Protein AF-A0A7K2EIV5-F1 (afdb_monomer_lite)

Foldseek 3Di:
DDDDPVVVVVVVVVVCVVDPPVRVVVVPDDDPDDDQDDQDDDDDQQADDPVSLVVNVVSDPDDVVVLCQFCPPVFVVCVSVCSNPDPSDNGHHDFDKDWADQAAEDEPVDGGTDIDIDTHPDPCPRVVRNVVRVVQVVVVHDYDYDPDDKDKDWDKDFDPFVVVVVVVVVVCVVCVVVLQVQLCVQDDQKGFDDWDWDDDGRMIITITIIDRPPDPCPVSNVRSVVSSVD

Sequence (230 aa):
MSADLRGVRGFFQRLLAERTQQEIEQGLTPTLEDFPPSVPWRDTPGTISPEEVDRRWDILDVGMSVRHQLIDAMTREQMNSYGKNIENFIGTVKLPIGLAGPLRVRGLFANGDFYVPLATSEAALVASYSRGAQAITKAGGCTAAMIWEGVTRAPVFVFNNLVEIGKFMAWASEHADTFKGIAASTTRHGRLIRTCFNVEGNHIYLIFEFITGDASGQNMVTIATDAVCR

pLDDT: mean 92.18, std 8.45, range [43.34, 98.62]

Secondary structure (DSSP, 8-state):
-PPPHHHHHHHHHHHHHHS-HHHHHHHTSPP-SSPPPPPP--PPTT---HHHHHHHHHTS---HHHHHHHS-HHHHHHGGGGTTT-SS--------EEEEEEEEEEESS-EEEEEEEEE--STTHHHHHHHHHHHHHHTT-EEE------EEE--EEE-SSHHHHHHHHHHHHHTHHHHHHHHHHT-SS-EEEEEEEEEETTEEEEEEEEE-TTS--HHHHHHHHHHHH-

Radius of gyration: 27.12 Å; chains: 1; bounding box: 54×65×66 Å

Structure (mmCIF, N/CA/C/O backbone):
data_AF-A0A7K2EIV5-F1
#
_entry.id   AF-A0A7K2EIV5-F1
#
loop_
_atom_site.group_PDB
_atom_site.id
_atom_site.type_symbol
_atom_site.label_atom_id
_atom_site.label_alt_id
_atom_site.label_comp_id
_atom_site.label_asym_id
_atom_site.label_entity_id
_atom_site.label_seq_id
_atom_site.pdbx_PDB_ins_code
_atom_site.Cartn_x
_atom_site.Cartn_y
_atom_site.Cartn_z
_atom_site.occupancy
_atom_site.B_iso_or_equiv
_atom_site.auth_seq_id
_atom_site.auth_comp_id
_atom_site.auth_asym_id
_atom_site.auth_atom_id
_atom_site.pdbx_PDB_model_num
ATOM 1 N N . MET A 1 1 ? -25.388 -2.175 -14.749 1.00 43.34 1 MET A N 1
ATOM 2 C CA . MET A 1 1 ? -25.028 -1.872 -16.151 1.00 43.34 1 MET A CA 1
ATOM 3 C C . MET A 1 1 ? -26.084 -2.530 -17.028 1.00 43.34 1 MET A C 1
ATOM 5 O O . MET A 1 1 ? -26.152 -3.750 -17.024 1.00 43.34 1 MET A O 1
ATOM 9 N N . SER A 1 2 ? -26.985 -1.772 -17.658 1.00 49.19 2 SER A N 1
ATOM 10 C CA . SER A 1 2 ? -27.952 -2.340 -18.610 1.00 49.19 2 SER A CA 1
ATOM 11 C C . SER A 1 2 ? -27.313 -2.367 -19.999 1.00 49.19 2 SER A C 1
ATOM 13 O O . SER A 1 2 ? -26.813 -1.349 -20.472 1.00 49.19 2 SER A O 1
ATOM 15 N N . ALA A 1 3 ? -27.270 -3.535 -20.637 1.00 63.53 3 ALA A N 1
ATOM 16 C CA . ALA A 1 3 ? -26.786 -3.650 -22.010 1.00 63.53 3 ALA A CA 1
ATOM 17 C C . ALA A 1 3 ? -27.865 -3.157 -22.996 1.00 63.53 3 ALA A C 1
ATOM 19 O O . ALA A 1 3 ? -29.032 -3.525 -22.865 1.00 63.53 3 ALA A O 1
ATOM 20 N N . ASP A 1 4 ? -27.487 -2.334 -23.983 1.00 79.50 4 ASP A N 1
ATOM 21 C CA . ASP A 1 4 ? -28.375 -1.916 -25.083 1.00 79.50 4 ASP A CA 1
ATOM 22 C C . ASP A 1 4 ? -28.700 -3.119 -25.984 1.00 79.50 4 ASP A C 1
ATOM 24 O O . ASP A 1 4 ? -27.800 -3.777 -26.517 1.00 79.50 4 ASP A O 1
ATOM 28 N N . LEU A 1 5 ? -29.994 -3.372 -26.204 1.00 73.12 5 LEU A N 1
ATOM 29 C CA . LEU A 1 5 ? -30.514 -4.441 -27.063 1.00 73.12 5 LEU A CA 1
ATOM 30 C C . LEU A 1 5 ? -29.935 -4.401 -28.485 1.00 73.12 5 LEU A C 1
ATOM 32 O O . LEU A 1 5 ? -29.747 -5.451 -29.102 1.00 73.12 5 LEU A O 1
ATOM 36 N N . ARG A 1 6 ? -29.613 -3.212 -29.012 1.00 74.00 6 ARG A N 1
ATOM 37 C CA . ARG A 1 6 ? -28.987 -3.072 -30.340 1.00 74.00 6 ARG A CA 1
ATOM 38 C C . ARG A 1 6 ? -27.555 -3.597 -30.358 1.00 74.00 6 ARG A C 1
ATOM 40 O O . ARG A 1 6 ? -27.181 -4.305 -31.292 1.00 74.00 6 ARG A O 1
ATOM 47 N N . GLY A 1 7 ? -26.781 -3.295 -29.316 1.00 77.50 7 GLY A N 1
ATOM 48 C CA . GLY A 1 7 ? -25.410 -3.783 -29.162 1.00 77.50 7 GLY A CA 1
ATOM 49 C C . GLY A 1 7 ? -25.365 -5.300 -28.995 1.00 77.50 7 GLY A C 1
ATOM 50 O O . GLY A 1 7 ? -24.578 -5.973 -29.660 1.00 77.50 7 GLY A O 1
ATOM 51 N N . VAL A 1 8 ? -26.279 -5.841 -28.185 1.00 80.62 8 VAL A N 1
ATOM 52 C CA . VAL A 1 8 ? -26.426 -7.287 -27.969 1.00 80.62 8 VAL A CA 1
ATOM 53 C C . VAL A 1 8 ? -26.782 -7.998 -29.277 1.00 80.62 8 VAL A C 1
ATOM 55 O O . VAL A 1 8 ? -26.098 -8.941 -29.672 1.00 80.62 8 VAL A O 1
ATOM 58 N N . ARG A 1 9 ? -27.795 -7.518 -30.009 1.00 81.50 9 ARG A N 1
ATOM 59 C CA . ARG A 1 9 ? -28.217 -8.133 -31.277 1.00 81.50 9 ARG A CA 1
ATOM 60 C C . ARG A 1 9 ? -27.110 -8.113 -32.333 1.00 81.50 9 ARG A C 1
ATOM 62 O O . ARG A 1 9 ? -26.895 -9.124 -32.994 1.00 81.50 9 ARG A O 1
ATOM 69 N N . GLY A 1 10 ? -26.400 -6.992 -32.476 1.00 85.25 10 GLY A N 1
ATOM 70 C CA . GLY A 1 10 ? -25.292 -6.878 -33.428 1.00 85.25 10 GLY A CA 1
ATOM 71 C C . GLY A 1 10 ? -24.116 -7.799 -33.090 1.00 85.25 10 GLY A C 1
ATOM 72 O O . GLY A 1 10 ? -23.497 -8.366 -33.987 1.00 85.25 10 GLY A O 1
ATOM 73 N N . PHE A 1 11 ? -23.829 -7.998 -31.801 1.00 85.75 11 PHE A N 1
ATOM 74 C CA . PHE A 1 11 ? -22.824 -8.961 -31.356 1.00 85.75 11 PHE A CA 1
ATOM 75 C C . PHE A 1 11 ? -23.220 -10.403 -31.703 1.00 85.75 11 PHE A C 1
ATOM 77 O O . PHE A 1 11 ? -22.442 -11.093 -32.357 1.00 85.75 11 PHE A O 1
ATOM 84 N N . PHE A 1 12 ? -24.437 -10.832 -31.350 1.00 84.88 12 PHE A N 1
ATOM 85 C CA . PHE A 1 12 ? -24.900 -12.195 -31.634 1.00 84.88 12 PHE A CA 1
ATOM 86 C C . PHE A 1 12 ? -25.029 -12.489 -33.131 1.00 84.88 12 PHE A C 1
ATOM 88 O O . PHE A 1 12 ? -24.727 -13.598 -33.549 1.00 84.88 12 PHE A O 1
ATOM 95 N N . GLN A 1 13 ? -25.414 -11.508 -33.954 1.00 86.00 13 GLN A N 1
ATOM 96 C CA . GLN A 1 13 ? -25.429 -11.677 -35.411 1.00 86.00 13 GLN A CA 1
ATOM 97 C C . GLN A 1 13 ? -24.033 -11.931 -35.985 1.00 86.00 13 GLN A C 1
ATOM 99 O O . GLN A 1 13 ? -23.897 -12.770 -36.867 1.00 86.00 13 GLN A O 1
ATOM 104 N N . ARG A 1 14 ? -22.999 -11.241 -35.485 1.00 87.12 14 ARG A N 1
ATOM 105 C CA . ARG A 1 14 ? -21.609 -11.499 -35.895 1.00 87.12 14 ARG A CA 1
ATOM 106 C C . ARG A 1 14 ? -21.118 -12.854 -35.400 1.00 87.12 14 ARG A C 1
ATOM 108 O O . ARG A 1 14 ? -20.519 -13.594 -36.163 1.00 87.12 14 ARG A O 1
ATOM 115 N N . LEU A 1 15 ? -21.426 -13.191 -34.149 1.00 86.25 15 LEU A N 1
ATOM 116 C CA . LEU A 1 15 ? -21.032 -14.464 -33.554 1.00 86.25 15 LEU A CA 1
ATOM 117 C C . LEU A 1 15 ? -21.647 -15.659 -34.304 1.00 86.25 15 LEU A C 1
ATOM 119 O O . LEU A 1 15 ? -20.942 -16.609 -34.626 1.00 86.25 15 LEU A O 1
ATOM 123 N N . LEU A 1 16 ? -22.941 -15.577 -34.634 1.00 87.62 16 LEU A N 1
ATOM 124 C CA . LEU A 1 16 ? -23.669 -16.620 -35.364 1.00 87.62 16 LEU A CA 1
ATOM 125 C C . LEU A 1 16 ? -23.396 -16.634 -36.877 1.00 87.62 16 LEU A C 1
ATOM 127 O O . LEU A 1 16 ? -23.811 -17.565 -37.561 1.00 87.62 16 LEU A O 1
ATOM 131 N N . ALA A 1 17 ? -22.720 -15.613 -37.413 1.00 88.12 17 ALA A N 1
ATOM 132 C CA . ALA A 1 17 ? -22.247 -15.620 -38.796 1.00 88.12 17 ALA A CA 1
ATOM 133 C C . ALA A 1 17 ? -20.996 -16.497 -38.972 1.00 88.12 17 ALA A C 1
ATOM 135 O O . ALA A 1 17 ? -20.764 -17.008 -40.064 1.00 88.12 17 ALA A O 1
ATOM 136 N N . GLU A 1 18 ? -20.200 -16.666 -37.911 1.00 85.19 18 GLU A N 1
ATOM 137 C CA . GLU A 1 18 ? -18.940 -17.421 -37.933 1.00 85.19 18 GLU A CA 1
ATOM 138 C C . GLU A 1 18 ? -19.058 -18.813 -37.303 1.00 85.19 18 GLU A C 1
ATOM 140 O O . GLU A 1 18 ? -18.254 -19.689 -37.613 1.00 85.19 18 GLU A O 1
ATOM 145 N N . ARG A 1 19 ? -20.025 -19.016 -36.399 1.00 87.25 19 ARG A N 1
ATOM 146 C CA . ARG A 1 19 ? -20.221 -20.268 -35.657 1.00 87.25 19 ARG A CA 1
ATOM 147 C C . ARG A 1 19 ? -21.700 -20.583 -35.517 1.00 87.25 19 ARG A C 1
ATOM 149 O O . ARG A 1 19 ? -22.512 -19.700 -35.257 1.00 87.25 19 ARG A O 1
ATOM 156 N N . THR A 1 20 ? -22.066 -21.848 -35.631 1.00 89.25 20 THR A N 1
ATOM 157 C CA . THR A 1 20 ? -23.426 -22.294 -35.327 1.00 89.25 20 THR A CA 1
ATOM 158 C C . THR A 1 20 ? -23.699 -22.211 -33.825 1.00 89.25 20 THR A C 1
ATOM 160 O O . THR A 1 20 ? -22.790 -22.258 -32.995 1.00 89.25 20 THR A O 1
ATOM 163 N N . GLN A 1 21 ? -24.977 -22.127 -33.450 1.00 83.56 21 GLN A N 1
ATOM 164 C CA . GLN A 1 21 ? -25.371 -22.150 -32.040 1.00 83.56 21 GLN A CA 1
ATOM 165 C C . GLN A 1 21 ? -24.863 -23.414 -31.323 1.00 83.56 21 GLN A C 1
ATOM 167 O O . GLN A 1 21 ? -24.393 -23.328 -30.193 1.00 83.56 21 GLN A O 1
ATOM 172 N N . GLN A 1 22 ? -24.882 -24.562 -32.005 1.00 84.81 22 GLN A N 1
ATOM 173 C CA . GLN A 1 22 ? -24.412 -25.835 -31.463 1.00 84.81 22 GLN A CA 1
ATOM 174 C C . GLN A 1 22 ? -22.893 -25.849 -31.220 1.00 84.81 22 GLN A C 1
ATOM 176 O O . GLN A 1 22 ? -22.449 -26.352 -30.193 1.00 84.81 22 GLN A O 1
ATOM 181 N N . GLU A 1 23 ? -22.091 -25.258 -32.112 1.00 86.69 23 GLU A N 1
ATOM 182 C CA . GLU A 1 23 ? -20.637 -25.113 -31.916 1.00 86.69 23 GLU A CA 1
ATOM 183 C C . GLU A 1 23 ? -20.306 -24.189 -30.739 1.00 86.69 23 GLU A C 1
ATOM 185 O O . GLU A 1 23 ? -19.347 -24.428 -30.005 1.00 86.69 23 GLU A O 1
ATOM 190 N N . ILE A 1 24 ? -21.108 -23.140 -30.537 1.00 86.00 24 ILE A N 1
ATOM 191 C CA . ILE A 1 24 ? -20.964 -22.238 -29.390 1.00 86.00 24 ILE A CA 1
ATOM 192 C C . ILE A 1 24 ? -21.306 -22.979 -28.096 1.00 86.00 24 ILE A C 1
ATOM 194 O O . ILE A 1 24 ? -20.535 -22.923 -27.145 1.00 86.00 24 ILE A O 1
ATOM 198 N N . GLU A 1 25 ? -22.428 -23.697 -28.057 1.00 86.81 25 GLU A N 1
ATOM 199 C CA . GLU A 1 25 ? -22.846 -24.474 -26.885 1.00 86.81 25 GLU A CA 1
ATOM 200 C C . GLU A 1 25 ? -21.821 -25.561 -26.529 1.00 86.81 25 GLU A C 1
ATOM 202 O O . GLU A 1 25 ? -21.440 -25.698 -25.365 1.00 86.81 25 GLU A O 1
ATOM 207 N N . GLN A 1 26 ? -21.295 -26.277 -27.526 1.00 86.69 26 GLN A N 1
ATOM 208 C CA . GLN A 1 26 ? -20.235 -27.266 -27.323 1.00 86.69 26 GLN A CA 1
ATOM 209 C C . GLN A 1 26 ? -18.937 -26.621 -26.824 1.00 86.69 26 GLN A C 1
ATOM 211 O O . GLN A 1 26 ? -18.365 -27.096 -25.849 1.00 86.69 26 GLN A O 1
ATOM 216 N N . GLY A 1 27 ? -18.498 -25.511 -27.425 1.00 84.06 27 GLY A N 1
ATOM 217 C CA . GLY A 1 27 ? -17.278 -24.808 -27.012 1.00 84.06 27 GLY A CA 1
ATOM 218 C C . GLY A 1 27 ? -17.362 -24.133 -25.637 1.00 84.06 27 GLY A C 1
ATOM 219 O O . GLY A 1 27 ? -16.331 -23.814 -25.053 1.00 84.06 27 GLY A O 1
ATOM 220 N N . LEU A 1 28 ? -18.573 -23.907 -25.120 1.00 87.81 28 LEU A N 1
ATOM 221 C CA . LEU A 1 28 ? -18.821 -23.383 -23.773 1.00 87.81 28 LEU A CA 1
ATOM 222 C C . LEU A 1 28 ? -19.085 -24.488 -22.740 1.00 87.81 28 LEU A C 1
ATOM 224 O O . LEU A 1 28 ? -19.213 -24.190 -21.550 1.00 87.81 28 LEU A O 1
ATOM 228 N N . THR A 1 29 ? -19.185 -25.747 -23.173 1.00 89.81 29 THR A N 1
ATOM 229 C CA . THR A 1 29 ? -19.382 -26.874 -22.262 1.00 89.81 29 THR A CA 1
ATOM 230 C C . THR A 1 29 ? -18.101 -27.092 -21.447 1.00 89.81 29 THR A C 1
ATOM 232 O O . THR A 1 29 ? -17.021 -27.154 -22.033 1.00 89.81 29 THR A O 1
ATOM 235 N N . PRO A 1 30 ? -18.178 -27.204 -20.106 1.00 86.25 30 PRO A N 1
ATOM 236 C CA . PRO A 1 30 ? -16.995 -27.418 -19.283 1.00 86.25 30 PRO A CA 1
ATOM 237 C C . PRO A 1 30 ? -16.283 -28.725 -19.636 1.00 86.25 30 PRO A C 1
ATOM 239 O O . PRO A 1 30 ? -16.881 -29.799 -19.572 1.00 86.25 30 PRO A O 1
ATOM 242 N N . THR A 1 31 ? -14.991 -28.642 -19.937 1.00 86.25 31 THR A N 1
ATOM 243 C CA . THR A 1 31 ? -14.125 -29.819 -20.030 1.00 86.25 31 THR A CA 1
ATOM 244 C C . THR A 1 31 ? -13.671 -30.204 -18.622 1.00 86.25 31 THR A C 1
ATOM 246 O O . THR A 1 31 ? -13.087 -29.387 -17.911 1.00 86.25 31 THR A O 1
ATOM 249 N N . LEU A 1 32 ? -13.970 -31.435 -18.200 1.00 86.50 32 LEU A N 1
ATOM 250 C CA . LEU A 1 32 ? -13.602 -31.978 -16.880 1.00 86.50 32 LEU A CA 1
ATOM 251 C C . LEU A 1 32 ? -12.415 -32.955 -16.949 1.00 86.50 32 LEU A C 1
ATOM 253 O O . LEU A 1 32 ? -12.127 -33.662 -15.986 1.00 86.50 32 LEU A O 1
ATOM 257 N N . GLU A 1 33 ? -11.745 -32.987 -18.096 1.00 84.81 33 GLU A N 1
ATOM 258 C CA . GLU A 1 33 ? -10.618 -33.850 -18.444 1.00 84.81 33 GLU A CA 1
ATOM 259 C C . GLU A 1 33 ? -9.535 -32.981 -19.117 1.00 84.81 33 GLU A C 1
ATOM 261 O O . GLU A 1 33 ? -9.801 -31.829 -19.465 1.00 84.81 33 GLU A O 1
ATOM 266 N N . ASP A 1 34 ? -8.309 -33.493 -19.263 1.00 83.88 34 ASP A N 1
ATOM 267 C CA . ASP A 1 34 ? -7.178 -32.779 -19.888 1.00 83.88 34 ASP A CA 1
ATOM 268 C C . ASP A 1 34 ? -6.825 -31.421 -19.249 1.00 83.88 34 ASP A C 1
ATOM 270 O O 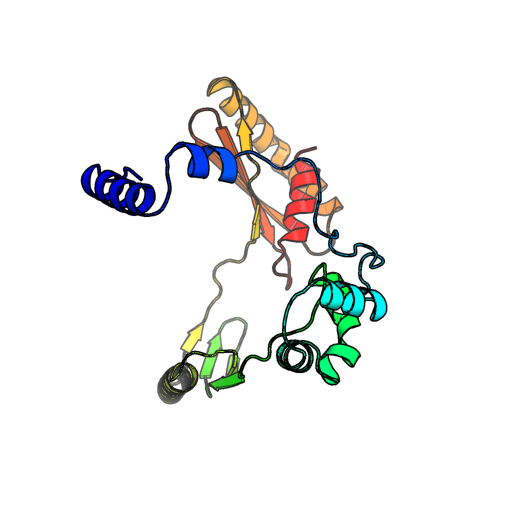. ASP A 1 34 ? -6.612 -30.407 -19.920 1.00 83.88 34 ASP A O 1
ATOM 274 N N . PHE A 1 35 ? -6.730 -31.392 -17.917 1.00 83.38 35 PHE A N 1
ATOM 275 C CA . PHE A 1 35 ? -6.313 -30.189 -17.198 1.00 83.38 35 PHE A CA 1
ATOM 276 C C . PHE A 1 35 ? -4.868 -29.788 -17.550 1.00 83.38 35 PHE A C 1
ATOM 278 O O . PHE A 1 35 ? -3.977 -30.644 -17.564 1.00 83.38 35 PHE A O 1
ATOM 285 N N . PRO A 1 36 ? -4.596 -28.487 -17.767 1.00 84.00 36 PRO A N 1
ATOM 286 C CA . PRO A 1 36 ? -3.235 -28.005 -17.954 1.00 84.00 36 PRO A CA 1
ATOM 287 C C . PRO A 1 36 ? -2.391 -28.235 -16.688 1.00 84.00 36 PRO A C 1
ATOM 289 O O . PRO A 1 36 ? -2.942 -28.362 -15.586 1.00 84.00 36 PRO A O 1
ATOM 292 N N . PRO A 1 37 ? -1.050 -28.262 -16.809 1.00 84.75 37 PRO A N 1
ATOM 293 C CA . PRO A 1 37 ? -0.176 -28.408 -15.654 1.00 84.75 37 PRO A CA 1
ATOM 294 C C . PRO A 1 37 ? -0.450 -27.308 -14.623 1.00 84.75 37 PRO A C 1
ATOM 296 O O . PRO A 1 37 ? -0.537 -26.123 -14.950 1.00 84.75 37 PRO A O 1
ATOM 299 N N . SER A 1 38 ? -0.572 -27.702 -13.355 1.00 85.94 38 SER A N 1
ATOM 300 C CA . SER A 1 38 ? -0.721 -26.755 -12.252 1.00 85.94 38 SER A CA 1
ATOM 301 C C . SER A 1 38 ? 0.550 -25.930 -12.075 1.00 85.94 38 SER A C 1
ATOM 303 O O . SER A 1 38 ? 1.655 -26.463 -12.198 1.00 85.94 38 SER A O 1
ATOM 305 N N . VAL A 1 39 ? 0.402 -24.667 -11.679 1.00 88.06 39 VAL A N 1
ATOM 306 C CA . VAL A 1 39 ? 1.541 -23.824 -11.298 1.00 88.06 39 VAL A CA 1
ATOM 307 C C . VAL A 1 39 ? 2.312 -24.496 -10.148 1.00 88.06 39 VAL A C 1
ATOM 309 O O . VAL A 1 39 ? 1.702 -24.793 -9.118 1.00 88.06 39 VAL A O 1
ATOM 312 N N . PRO A 1 40 ? 3.627 -24.752 -10.295 1.00 80.75 40 PRO A N 1
ATOM 313 C CA . PRO A 1 40 ? 4.436 -25.362 -9.246 1.00 80.75 40 PRO A CA 1
ATOM 314 C C . PRO A 1 40 ? 4.362 -24.581 -7.929 1.00 80.75 40 PRO A C 1
ATOM 316 O O . PRO A 1 40 ? 4.777 -23.420 -7.853 1.00 80.75 40 PRO A O 1
ATOM 319 N N . TRP A 1 41 ? 3.859 -25.254 -6.894 1.00 65.75 41 TRP A N 1
ATOM 320 C CA . TRP A 1 41 ? 3.686 -24.719 -5.548 1.00 65.75 41 TRP A CA 1
ATOM 321 C C . TRP A 1 41 ? 4.581 -25.487 -4.576 1.00 65.75 41 TRP A C 1
ATOM 323 O O . TRP A 1 41 ? 4.180 -26.552 -4.099 1.00 65.75 41 TRP A O 1
ATOM 333 N N . ARG A 1 42 ? 5.805 -25.010 -4.309 1.00 57.25 42 ARG A N 1
ATOM 334 C CA . ARG A 1 42 ? 6.596 -25.527 -3.180 1.00 57.25 42 ARG A CA 1
ATOM 335 C C . ARG A 1 42 ? 7.755 -24.646 -2.722 1.00 57.25 42 ARG A C 1
ATOM 337 O O . ARG A 1 42 ? 8.750 -25.131 -2.188 1.00 57.25 42 ARG A O 1
ATOM 344 N N . ASP A 1 43 ? 7.568 -23.343 -2.765 1.00 56.12 43 ASP A N 1
ATOM 345 C CA . ASP A 1 43 ? 8.466 -22.464 -2.051 1.00 56.12 43 ASP A CA 1
ATOM 346 C C . ASP A 1 43 ? 8.175 -22.619 -0.547 1.00 56.12 43 ASP A C 1
ATOM 348 O O . ASP A 1 43 ? 7.030 -22.492 -0.099 1.00 56.12 43 ASP A O 1
ATOM 352 N N . THR A 1 44 ? 9.198 -22.939 0.258 1.00 63.16 44 THR A N 1
ATOM 353 C CA . THR A 1 44 ? 9.077 -22.818 1.723 1.00 63.16 44 THR A CA 1
ATOM 354 C C . THR A 1 44 ? 8.578 -21.396 1.999 1.00 63.16 44 THR A C 1
ATOM 356 O O . THR A 1 44 ? 9.091 -20.475 1.355 1.00 63.16 44 THR A O 1
ATOM 359 N N . PRO A 1 45 ? 7.588 -21.167 2.886 1.00 65.62 45 PRO A N 1
ATOM 360 C CA . PRO A 1 45 ? 7.039 -19.829 3.081 1.00 65.62 45 PRO A CA 1
ATOM 361 C C . PRO A 1 45 ? 8.155 -18.798 3.289 1.00 65.62 45 PRO A C 1
ATOM 363 O O . PRO A 1 45 ? 8.923 -18.896 4.247 1.00 65.62 45 PRO A O 1
ATOM 366 N N . GLY A 1 46 ? 8.271 -17.830 2.377 1.00 69.69 46 GLY A N 1
ATOM 367 C CA . GLY A 1 46 ? 9.320 -16.811 2.433 1.00 69.69 46 GLY A CA 1
ATOM 368 C C . GLY A 1 46 ? 10.587 -17.066 1.604 1.00 69.69 46 GLY A C 1
ATOM 369 O O . GLY A 1 46 ? 11.490 -16.236 1.685 1.00 69.69 46 GLY A O 1
ATOM 370 N N . THR A 1 47 ? 10.694 -18.153 0.834 1.00 82.25 47 THR A N 1
ATOM 371 C CA . THR A 1 47 ? 11.869 -18.465 -0.017 1.00 82.25 47 THR A CA 1
ATOM 372 C C . THR A 1 47 ? 11.487 -18.560 -1.491 1.00 82.25 47 THR A C 1
ATOM 374 O O . THR A 1 47 ? 10.347 -18.892 -1.765 1.00 82.25 47 THR A O 1
ATOM 377 N N . ILE A 1 48 ? 12.403 -18.291 -2.429 1.00 88.12 48 ILE A N 1
ATOM 378 C CA . ILE A 1 48 ? 12.156 -18.475 -3.871 1.00 88.12 48 ILE A CA 1
ATOM 379 C C . ILE A 1 48 ? 13.216 -19.421 -4.445 1.00 88.12 48 ILE A C 1
ATOM 381 O O . ILE A 1 48 ? 14.394 -19.079 -4.539 1.00 88.12 48 ILE A O 1
ATOM 385 N N . SER A 1 49 ? 12.801 -20.624 -4.839 1.00 88.31 49 SER A N 1
ATOM 386 C CA . SER A 1 49 ? 13.684 -21.658 -5.377 1.00 88.31 49 SER A CA 1
ATOM 387 C C . SER A 1 49 ? 13.953 -21.462 -6.877 1.00 88.31 49 SER A C 1
ATOM 389 O O . SER A 1 49 ? 12.998 -21.413 -7.656 1.00 88.31 49 SER A O 1
ATOM 391 N N . PRO A 1 50 ? 15.226 -21.433 -7.332 1.00 90.19 50 PRO A N 1
ATOM 392 C CA . PRO A 1 50 ? 15.550 -21.345 -8.758 1.00 90.19 50 PRO A CA 1
ATOM 393 C C . PRO A 1 50 ? 14.877 -22.439 -9.596 1.00 90.19 50 PRO A C 1
ATOM 395 O O . PRO A 1 50 ? 14.371 -22.164 -10.681 1.00 90.19 50 PRO A O 1
ATOM 398 N N . GLU A 1 51 ? 14.833 -23.667 -9.072 1.00 90.00 51 GLU A N 1
ATOM 399 C CA . GLU A 1 51 ? 14.239 -24.817 -9.759 1.00 90.00 51 GLU A CA 1
ATOM 400 C C . GLU A 1 51 ? 12.736 -24.632 -9.979 1.00 90.00 51 GLU A C 1
ATOM 402 O O . GLU A 1 51 ? 12.200 -25.009 -11.020 1.00 90.00 51 GLU A O 1
ATOM 407 N N . GLU A 1 52 ? 12.038 -24.037 -9.012 1.00 89.31 52 GLU A N 1
ATOM 408 C CA . GLU A 1 52 ? 10.604 -23.780 -9.134 1.00 89.31 52 GLU A CA 1
ATOM 409 C C . GLU A 1 52 ? 10.308 -22.649 -10.091 1.00 89.31 52 GLU A C 1
ATOM 411 O O . GLU A 1 52 ? 9.354 -22.731 -10.862 1.00 89.31 52 GLU A O 1
ATOM 416 N N . VAL A 1 53 ? 11.146 -21.618 -10.073 1.00 92.12 53 VAL A N 1
ATOM 417 C CA . VAL A 1 53 ? 11.065 -20.534 -11.042 1.00 92.12 53 VAL A CA 1
ATOM 418 C C . VAL A 1 53 ? 11.248 -21.083 -12.454 1.00 92.12 53 VAL A C 1
ATOM 420 O O . VAL A 1 53 ? 10.455 -20.761 -13.334 1.00 92.12 53 VAL A O 1
ATOM 423 N N . ASP A 1 54 ? 12.229 -21.959 -12.675 1.00 91.50 54 ASP A N 1
ATOM 424 C CA . ASP A 1 54 ? 12.443 -22.563 -13.988 1.00 91.50 54 ASP A CA 1
ATOM 425 C C . ASP A 1 54 ? 11.263 -23.470 -14.401 1.00 91.50 54 ASP A C 1
ATOM 427 O O . ASP A 1 54 ? 10.769 -23.318 -15.516 1.00 91.50 54 ASP A O 1
ATOM 431 N N . ARG A 1 55 ? 10.694 -24.283 -13.495 1.00 91.12 55 ARG A N 1
ATOM 432 C CA . ARG A 1 55 ? 9.465 -25.060 -13.780 1.00 91.12 55 ARG A CA 1
ATOM 433 C C . ARG A 1 55 ? 8.250 -24.184 -14.099 1.00 91.12 55 ARG A C 1
ATOM 435 O O . ARG A 1 55 ? 7.418 -24.563 -14.917 1.00 91.12 55 ARG A O 1
ATOM 442 N N . ARG A 1 56 ? 8.115 -23.024 -13.446 1.00 92.00 56 ARG A N 1
ATOM 443 C CA . ARG A 1 56 ? 7.059 -22.043 -13.756 1.00 92.00 56 ARG A CA 1
ATOM 444 C C . ARG A 1 56 ? 7.267 -21.414 -15.130 1.00 92.00 56 ARG A C 1
ATOM 446 O O . ARG A 1 56 ? 6.290 -21.065 -15.774 1.00 92.00 56 ARG A O 1
ATOM 453 N N . TRP A 1 57 ? 8.506 -21.275 -15.591 1.00 93.12 57 TRP A N 1
ATOM 454 C CA . TRP A 1 57 ? 8.779 -20.854 -16.964 1.00 93.12 57 TRP A CA 1
ATOM 455 C C . TRP A 1 57 ? 8.459 -21.946 -17.985 1.00 93.12 57 TRP A C 1
ATOM 457 O O . TRP A 1 57 ? 7.993 -21.614 -19.068 1.00 93.12 57 TRP A O 1
ATOM 467 N N . ASP A 1 58 ? 8.650 -23.220 -17.642 1.00 91.12 58 ASP A N 1
ATOM 468 C CA . ASP A 1 58 ? 8.407 -24.342 -18.560 1.00 91.12 58 ASP A CA 1
ATOM 469 C C . ASP A 1 58 ? 6.915 -24.548 -18.895 1.00 91.12 58 ASP A C 1
ATOM 471 O O . ASP A 1 58 ? 6.595 -25.135 -19.926 1.00 91.12 58 ASP A O 1
ATOM 475 N N . ILE A 1 59 ? 5.994 -24.047 -18.061 1.00 92.31 59 ILE A N 1
ATOM 476 C CA . ILE A 1 59 ? 4.545 -24.068 -18.347 1.00 92.31 59 ILE A CA 1
ATOM 477 C C . ILE A 1 59 ? 4.079 -22.895 -19.224 1.00 92.31 59 ILE A C 1
ATOM 479 O O . ILE A 1 59 ? 2.937 -22.896 -19.682 1.00 92.31 59 ILE A O 1
ATOM 483 N N . LEU A 1 60 ? 4.917 -21.872 -19.426 1.00 90.62 60 LEU A N 1
ATOM 484 C CA . LEU A 1 60 ? 4.563 -20.689 -20.206 1.00 90.62 60 LEU A CA 1
ATOM 485 C C . LEU A 1 60 ? 4.991 -20.879 -21.663 1.00 90.62 60 LEU A C 1
ATOM 487 O O . LEU A 1 60 ? 6.176 -21.016 -21.956 1.00 90.62 60 LEU A O 1
ATOM 491 N N . ASP A 1 61 ? 4.037 -20.797 -22.590 1.00 88.38 61 ASP A N 1
ATOM 492 C CA . ASP A 1 61 ? 4.313 -20.800 -24.033 1.00 88.38 61 ASP A CA 1
ATOM 493 C C . ASP A 1 61 ? 4.768 -19.406 -24.505 1.00 88.38 61 ASP A C 1
ATOM 495 O O . ASP A 1 61 ? 4.043 -18.657 -25.161 1.00 88.38 61 ASP A O 1
ATOM 499 N N . VAL A 1 62 ? 5.960 -18.994 -24.063 1.00 89.38 62 VAL A N 1
ATOM 500 C CA . VAL A 1 62 ? 6.545 -17.680 -24.361 1.00 89.38 62 VAL A CA 1
ATOM 501 C C . VAL A 1 62 ? 8.002 -17.803 -24.793 1.00 89.38 62 VAL A C 1
ATOM 503 O O . VAL A 1 62 ? 8.766 -18.634 -24.307 1.00 89.38 62 VAL A O 1
ATOM 506 N N . GLY A 1 63 ? 8.418 -16.933 -25.715 1.00 88.44 63 GLY A N 1
ATOM 507 C CA . GLY A 1 63 ? 9.777 -16.953 -26.250 1.00 88.44 63 GLY A CA 1
ATOM 508 C C . GLY A 1 63 ? 10.853 -16.680 -25.190 1.00 88.44 63 GLY A C 1
ATOM 509 O O . GLY A 1 63 ? 10.682 -15.848 -24.296 1.00 88.44 63 GLY A O 1
ATOM 510 N N . MET A 1 64 ? 12.023 -17.309 -25.356 1.00 87.06 64 MET A N 1
ATOM 511 C CA . MET A 1 64 ? 13.189 -17.155 -24.466 1.00 87.06 64 MET A CA 1
ATOM 512 C C . MET A 1 64 ? 13.649 -15.702 -24.277 1.00 87.06 64 MET A C 1
ATOM 514 O O . MET A 1 64 ? 14.249 -15.368 -23.257 1.00 87.06 64 MET A O 1
ATOM 518 N N . SER A 1 65 ? 13.357 -14.816 -25.233 1.00 90.56 65 SER A N 1
ATOM 519 C CA . SER A 1 65 ? 13.642 -13.384 -25.114 1.00 90.56 65 SER A CA 1
ATOM 520 C C . SER A 1 65 ? 12.893 -12.732 -23.949 1.00 90.56 65 SER A C 1
ATOM 522 O O . SER A 1 65 ? 13.481 -11.919 -23.240 1.00 90.56 65 SER A O 1
ATOM 524 N N . VAL A 1 66 ? 11.634 -13.113 -23.709 1.00 92.44 66 VAL A N 1
ATOM 525 C CA . VAL A 1 66 ? 10.825 -12.597 -22.594 1.00 92.44 66 VAL A CA 1
ATOM 526 C C . VAL A 1 66 ? 11.376 -13.110 -21.268 1.00 92.44 66 VAL A C 1
ATOM 528 O O . VAL A 1 66 ? 11.557 -12.326 -20.336 1.00 92.44 66 VAL A O 1
ATOM 531 N N . ARG A 1 67 ? 11.747 -14.397 -21.212 1.00 93.06 67 ARG A N 1
ATOM 532 C CA . ARG A 1 67 ? 12.418 -14.992 -20.047 1.00 93.06 67 ARG A CA 1
ATOM 533 C C . ARG A 1 67 ? 13.682 -14.227 -19.687 1.00 93.06 67 ARG A C 1
ATOM 535 O O . ARG A 1 67 ? 13.825 -13.785 -18.556 1.00 93.06 67 ARG A O 1
ATOM 542 N N . HIS A 1 68 ? 14.565 -13.974 -20.648 1.00 91.69 68 HIS A N 1
ATOM 543 C CA . HIS A 1 68 ? 15.797 -13.230 -20.377 1.00 91.69 68 HIS A CA 1
ATOM 544 C C . HIS A 1 68 ? 15.572 -11.773 -19.942 1.00 91.69 68 HIS A C 1
ATOM 546 O O . HIS A 1 68 ? 16.427 -11.219 -19.255 1.00 91.69 68 HIS A O 1
ATOM 552 N N . GLN A 1 69 ? 14.454 -11.144 -20.320 1.00 92.81 69 GLN A N 1
ATOM 553 C CA . GLN A 1 69 ? 14.132 -9.779 -19.891 1.00 92.81 69 GLN A CA 1
ATOM 554 C C . GLN A 1 69 ? 13.577 -9.718 -18.466 1.00 92.81 69 GLN A C 1
ATOM 556 O O . GLN A 1 69 ? 13.924 -8.795 -17.732 1.00 92.81 69 GL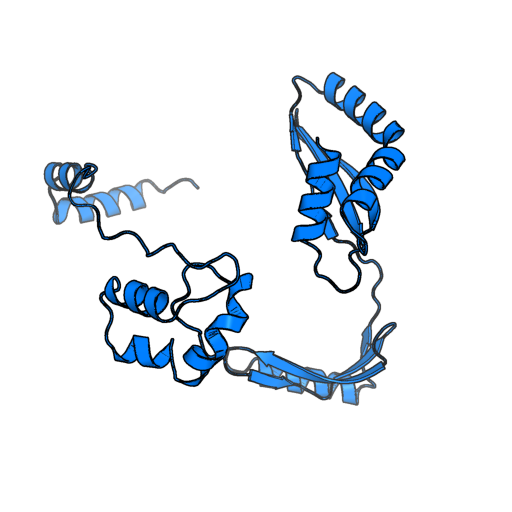N A O 1
ATOM 561 N N . LEU A 1 70 ? 12.725 -10.677 -18.089 1.00 95.38 70 LEU A N 1
ATOM 562 C CA . LEU A 1 70 ? 12.063 -10.698 -16.781 1.00 95.38 70 LEU A CA 1
ATOM 563 C C . LEU A 1 70 ? 12.898 -11.388 -15.698 1.00 95.38 70 LEU A C 1
ATOM 565 O O . LEU A 1 70 ? 12.781 -11.043 -14.527 1.00 95.38 70 LEU A O 1
ATOM 569 N N . ILE A 1 71 ? 13.751 -12.347 -16.060 1.00 94.31 71 ILE A N 1
ATOM 570 C CA . ILE A 1 71 ? 14.646 -13.042 -15.130 1.00 94.31 71 ILE A CA 1
ATOM 571 C C . ILE A 1 71 ? 16.106 -12.945 -15.587 1.00 94.31 71 ILE A C 1
ATOM 573 O O . ILE A 1 71 ? 16.779 -13.929 -15.906 1.00 94.31 71 ILE A O 1
ATOM 577 N N . ASP A 1 72 ? 16.597 -11.709 -15.627 1.00 93.50 72 ASP A N 1
ATOM 578 C CA . ASP A 1 72 ? 18.001 -11.421 -15.908 1.00 93.50 72 ASP A CA 1
ATOM 579 C C . ASP A 1 72 ? 18.938 -11.865 -14.765 1.00 93.50 72 ASP A C 1
ATOM 581 O O . ASP A 1 72 ? 18.503 -12.348 -13.716 1.00 93.50 72 ASP A O 1
ATOM 585 N N . ALA A 1 73 ? 20.251 -11.722 -14.970 1.00 93.00 73 ALA A N 1
ATOM 586 C CA . ALA A 1 73 ? 21.255 -12.169 -14.001 1.00 93.00 73 ALA A CA 1
ATOM 587 C C . ALA A 1 73 ? 21.061 -11.538 -12.608 1.00 93.00 73 ALA A C 1
ATOM 589 O O . ALA A 1 73 ? 21.129 -12.243 -11.604 1.00 93.00 73 ALA A O 1
ATOM 590 N N . MET A 1 74 ? 20.750 -10.239 -12.556 1.00 93.69 74 MET A N 1
ATOM 591 C CA . MET A 1 74 ? 20.516 -9.518 -11.302 1.00 93.69 74 MET A CA 1
ATOM 592 C C . MET A 1 74 ? 19.242 -10.007 -10.605 1.00 93.69 74 MET A C 1
ATOM 594 O O . MET A 1 74 ? 19.248 -10.253 -9.402 1.00 93.69 74 MET A O 1
ATOM 598 N N . THR A 1 75 ? 18.163 -10.211 -11.362 1.00 94.69 75 THR A N 1
ATOM 599 C CA . THR A 1 75 ? 16.911 -10.763 -10.838 1.00 94.69 75 THR A CA 1
ATOM 600 C C . THR A 1 75 ? 17.126 -12.151 -10.244 1.00 94.69 75 THR A C 1
ATOM 602 O O . THR A 1 75 ? 16.636 -12.420 -9.151 1.00 94.69 75 THR A O 1
ATOM 605 N N . ARG A 1 76 ? 17.885 -13.026 -10.919 1.00 92.81 76 ARG A N 1
ATOM 606 C CA . ARG A 1 76 ? 18.207 -14.369 -10.403 1.00 92.81 76 ARG A CA 1
ATOM 607 C C . ARG A 1 76 ? 19.009 -14.322 -9.109 1.00 92.81 76 ARG A C 1
ATOM 609 O O . ARG A 1 76 ? 18.725 -15.093 -8.200 1.00 92.81 76 ARG A O 1
ATOM 616 N N . GLU A 1 77 ? 19.982 -13.422 -9.016 1.00 93.88 77 GLU A N 1
ATOM 617 C CA . GLU A 1 77 ? 20.782 -13.247 -7.802 1.00 93.88 77 GLU A CA 1
ATOM 618 C C . GLU A 1 77 ? 19.926 -12.747 -6.626 1.00 93.88 77 GLU A C 1
ATOM 620 O O . GLU A 1 77 ? 20.075 -13.206 -5.494 1.00 93.88 77 GLU A O 1
ATOM 625 N N . GLN A 1 78 ? 18.987 -11.837 -6.895 1.00 93.69 78 GLN A N 1
ATOM 626 C CA . GLN A 1 78 ? 18.206 -11.155 -5.863 1.00 93.69 78 GLN A CA 1
ATOM 627 C C . GLN A 1 78 ? 16.864 -11.813 -5.545 1.00 93.69 78 GLN A C 1
ATOM 629 O O . GLN A 1 78 ? 16.217 -11.396 -4.584 1.00 93.69 78 GLN A O 1
ATOM 634 N N . MET A 1 79 ? 16.427 -12.825 -6.300 1.00 92.69 79 MET A N 1
ATOM 635 C CA . MET A 1 79 ? 15.050 -13.326 -6.227 1.00 92.69 79 MET A CA 1
ATOM 636 C C . MET A 1 79 ? 14.614 -13.739 -4.819 1.00 92.69 79 MET A C 1
ATOM 638 O O . MET A 1 79 ? 13.488 -13.458 -4.430 1.00 92.69 79 MET A O 1
ATOM 642 N N . ASN A 1 80 ? 15.517 -14.301 -4.008 1.00 90.44 80 ASN A N 1
ATOM 643 C CA . ASN A 1 80 ? 15.223 -14.678 -2.622 1.00 90.44 80 ASN A CA 1
ATOM 644 C C . ASN A 1 80 ? 14.772 -13.499 -1.744 1.00 90.44 80 ASN A C 1
ATOM 646 O O . ASN A 1 80 ? 14.040 -13.703 -0.777 1.00 90.44 80 ASN A O 1
ATOM 650 N N . SER A 1 81 ? 15.159 -12.265 -2.081 1.00 91.62 81 SER A N 1
ATOM 651 C CA . SER A 1 81 ? 14.709 -11.066 -1.363 1.00 91.62 81 SER A CA 1
ATOM 652 C C . SER A 1 81 ? 13.204 -10.808 -1.505 1.00 91.62 81 SER A C 1
ATOM 654 O O . SER A 1 81 ? 12.623 -10.175 -0.627 1.00 91.62 81 SER A O 1
ATOM 656 N N . TYR A 1 82 ? 12.562 -11.352 -2.546 1.00 91.62 82 TYR A N 1
ATOM 657 C CA . TYR A 1 82 ? 11.135 -11.173 -2.823 1.00 91.62 82 TYR A CA 1
ATOM 658 C C . TYR A 1 82 ? 10.237 -12.245 -2.198 1.00 91.62 82 TYR A C 1
ATOM 660 O O . TYR A 1 82 ? 9.025 -12.209 -2.398 1.00 91.62 82 TYR A O 1
ATOM 668 N N . GLY A 1 83 ? 10.785 -13.186 -1.422 1.00 88.81 83 GLY A N 1
ATOM 669 C CA . GLY A 1 83 ? 10.016 -14.320 -0.892 1.00 88.81 83 GLY A CA 1
ATOM 670 C C . GLY A 1 83 ? 8.869 -13.931 0.051 1.00 88.81 83 GLY A C 1
ATOM 671 O O . GLY A 1 83 ? 7.973 -14.732 0.294 1.00 88.81 83 GLY A O 1
ATOM 672 N N . LYS A 1 84 ? 8.867 -12.698 0.575 1.00 88.69 84 LYS A N 1
ATOM 673 C CA . LYS A 1 84 ? 7.766 -12.131 1.381 1.00 88.69 84 LYS A CA 1
ATOM 674 C C . LYS A 1 84 ? 6.904 -11.122 0.615 1.00 88.69 84 LYS A C 1
ATOM 676 O O . LYS A 1 84 ? 6.051 -10.476 1.219 1.00 88.69 84 LYS A O 1
ATOM 681 N N . ASN A 1 85 ? 7.175 -10.924 -0.672 1.00 90.38 85 ASN A N 1
ATOM 682 C CA . ASN A 1 85 ? 6.565 -9.882 -1.493 1.00 90.38 85 ASN A CA 1
ATOM 683 C C . ASN A 1 85 ? 5.631 -10.439 -2.564 1.00 90.38 85 ASN A C 1
ATOM 685 O O . ASN A 1 85 ? 4.753 -9.704 -3.009 1.00 90.38 85 ASN A O 1
ATOM 689 N N . ILE A 1 86 ? 5.849 -11.678 -3.010 1.00 91.25 86 ILE A N 1
ATOM 690 C CA . ILE A 1 86 ? 5.105 -12.264 -4.122 1.00 91.25 86 ILE A CA 1
ATOM 691 C C . ILE A 1 86 ? 5.129 -13.794 -4.068 1.00 91.25 86 ILE A C 1
ATOM 693 O O . ILE A 1 86 ? 6.143 -14.401 -3.721 1.00 91.25 86 ILE A O 1
ATOM 697 N N . GLU A 1 87 ? 4.021 -14.415 -4.454 1.00 89.31 87 GLU A N 1
ATOM 698 C CA . GLU A 1 87 ? 3.903 -15.854 -4.678 1.00 89.31 87 GLU A CA 1
ATOM 699 C C . GLU A 1 87 ? 4.128 -16.200 -6.157 1.00 89.31 87 GLU A C 1
ATOM 701 O O . GLU A 1 87 ? 3.946 -15.366 -7.042 1.00 89.31 87 GLU A O 1
ATOM 706 N N . ASN A 1 88 ? 4.488 -17.454 -6.450 1.00 91.25 88 ASN A N 1
ATOM 707 C CA . ASN A 1 88 ? 4.673 -17.940 -7.824 1.00 91.25 88 ASN A CA 1
ATOM 708 C C . ASN A 1 88 ? 5.617 -17.053 -8.659 1.00 91.25 88 ASN A C 1
ATOM 710 O O . ASN A 1 88 ? 5.327 -16.722 -9.808 1.00 91.25 88 ASN A O 1
ATOM 714 N N . PHE A 1 89 ? 6.750 -16.658 -8.071 1.00 93.12 89 PHE A N 1
ATOM 715 C CA . PHE A 1 89 ? 7.719 -15.766 -8.703 1.00 93.12 89 PHE A CA 1
ATOM 716 C C . PHE A 1 89 ? 8.193 -16.306 -10.061 1.00 93.12 89 PHE A C 1
ATOM 718 O O . PHE A 1 89 ? 8.614 -17.462 -10.156 1.00 93.12 89 PHE A O 1
ATOM 725 N N . ILE A 1 90 ? 8.164 -15.446 -11.085 1.00 93.69 90 ILE A N 1
ATOM 726 C CA . ILE A 1 90 ? 8.701 -15.721 -12.430 1.00 93.69 90 ILE A CA 1
ATOM 727 C C . ILE A 1 90 ? 9.724 -14.675 -12.899 1.00 93.69 90 ILE A C 1
ATOM 729 O O . ILE A 1 90 ? 10.379 -14.875 -13.918 1.00 93.69 90 ILE A O 1
ATOM 733 N N . GLY A 1 91 ? 9.900 -13.569 -12.174 1.00 95.12 91 GLY A N 1
ATOM 734 C CA . GLY A 1 91 ? 10.824 -12.505 -12.559 1.00 95.12 91 GLY A CA 1
ATOM 735 C C . GLY A 1 91 ? 10.438 -11.140 -11.998 1.00 95.12 91 GLY A C 1
ATOM 736 O O . GLY A 1 91 ? 9.553 -11.022 -11.152 1.00 95.12 91 GLY A O 1
ATOM 737 N N . THR A 1 92 ? 11.100 -10.099 -12.494 1.00 96.31 92 THR A N 1
ATOM 738 C CA . THR A 1 92 ? 10.843 -8.697 -12.159 1.00 96.31 92 THR A CA 1
ATOM 739 C C . THR A 1 92 ? 10.648 -7.867 -13.423 1.00 96.31 92 THR A C 1
ATOM 741 O O . THR A 1 92 ? 11.014 -8.270 -14.527 1.00 96.31 92 THR A O 1
ATOM 744 N N . VAL A 1 93 ? 10.059 -6.682 -13.264 1.00 95.06 93 VAL A N 1
ATOM 745 C CA . VAL A 1 93 ? 9.967 -5.685 -14.333 1.00 95.06 93 VAL A CA 1
ATOM 746 C C . VAL A 1 93 ? 10.893 -4.519 -14.016 1.00 95.06 93 VAL A C 1
ATOM 748 O O . VAL A 1 93 ? 10.957 -4.049 -12.879 1.00 95.06 93 VAL A O 1
ATOM 751 N N . LYS A 1 94 ? 11.599 -4.020 -15.031 1.00 93.00 94 LYS A N 1
ATOM 752 C CA . LYS A 1 94 ? 12.413 -2.806 -14.908 1.00 93.00 94 LYS A CA 1
ATOM 753 C C . LYS A 1 94 ? 11.532 -1.586 -15.143 1.00 93.00 94 LYS A C 1
ATOM 755 O O . LYS A 1 94 ? 10.882 -1.487 -16.181 1.00 93.00 94 LYS A O 1
ATOM 760 N N . LEU A 1 95 ? 11.544 -0.647 -14.201 1.00 96.00 95 LEU A N 1
ATOM 761 C CA . LEU A 1 95 ? 10.809 0.613 -14.294 1.00 96.00 95 LEU A CA 1
ATOM 762 C C . LEU A 1 95 ? 11.806 1.783 -14.333 1.00 96.00 95 LEU A C 1
ATOM 764 O O . LEU A 1 95 ? 12.669 1.846 -13.455 1.00 96.00 95 LEU A O 1
ATOM 768 N N . PRO A 1 96 ? 11.737 2.700 -15.320 1.00 97.38 96 PRO A N 1
ATOM 769 C CA . PRO A 1 96 ? 12.609 3.870 -15.346 1.00 97.38 96 PRO A CA 1
ATOM 770 C C . PRO A 1 96 ? 12.413 4.745 -14.105 1.00 97.38 96 PRO A C 1
ATOM 772 O O . PRO A 1 96 ? 11.284 4.978 -13.675 1.00 97.38 96 PRO A O 1
ATOM 775 N N . ILE A 1 97 ? 13.517 5.248 -13.549 1.00 98.06 97 ILE A N 1
ATOM 776 C CA . ILE A 1 97 ? 13.522 6.125 -12.374 1.00 98.06 97 ILE A CA 1
ATOM 777 C C . ILE A 1 97 ? 14.167 7.455 -12.758 1.00 98.06 97 ILE A C 1
ATOM 779 O O . ILE A 1 97 ? 15.292 7.489 -13.254 1.00 98.06 97 ILE A O 1
ATOM 783 N N . GLY A 1 98 ? 13.449 8.550 -12.521 1.00 98.12 98 GLY A N 1
ATOM 784 C CA . GLY A 1 98 ? 13.938 9.915 -12.685 1.00 98.12 98 GLY A CA 1
ATOM 785 C C . GLY A 1 98 ? 13.981 10.673 -11.360 1.00 98.12 98 GLY A C 1
ATOM 786 O O . GLY A 1 98 ? 13.387 10.254 -10.368 1.00 98.12 98 GLY A O 1
ATOM 787 N N . LEU A 1 99 ? 14.680 11.807 -11.350 1.00 98.25 99 LEU A N 1
ATOM 788 C CA . LEU A 1 99 ? 14.825 12.664 -10.175 1.00 98.25 99 LEU A CA 1
ATOM 789 C C . LEU A 1 99 ? 14.166 14.025 -10.431 1.00 98.25 99 LEU A C 1
ATOM 791 O O . LEU A 1 99 ? 14.509 14.699 -11.402 1.00 98.25 99 LEU A O 1
ATOM 795 N N . ALA A 1 100 ? 13.243 14.437 -9.562 1.00 98.44 100 ALA A N 1
ATOM 796 C CA . ALA A 1 100 ? 12.611 15.755 -9.606 1.00 98.44 100 ALA A CA 1
ATOM 797 C C . ALA A 1 100 ? 13.099 16.631 -8.444 1.00 98.44 100 ALA A C 1
ATOM 799 O O . ALA A 1 100 ? 13.081 16.198 -7.291 1.00 98.44 100 ALA A O 1
ATOM 800 N N . GLY A 1 101 ? 13.512 17.873 -8.720 1.00 97.06 101 GLY A N 1
ATOM 801 C CA . GLY A 1 101 ? 13.898 18.802 -7.655 1.00 97.06 101 GLY A CA 1
ATOM 802 C C . GLY A 1 101 ? 14.881 19.915 -8.046 1.00 97.06 101 GLY A C 1
ATOM 803 O O . GLY A 1 101 ? 15.140 20.137 -9.235 1.00 97.06 101 GLY A O 1
ATOM 804 N N . PRO A 1 102 ? 15.420 20.631 -7.037 1.00 98.00 102 PRO A N 1
ATOM 805 C CA . PRO A 1 102 ? 15.105 20.479 -5.609 1.00 98.00 102 PRO A CA 1
ATOM 806 C C . PRO A 1 102 ? 13.702 21.000 -5.255 1.00 98.00 102 PRO A C 1
ATOM 808 O O . PRO A 1 102 ? 13.252 22.008 -5.806 1.00 98.00 102 PRO A O 1
ATOM 811 N N . LEU A 1 103 ? 13.029 20.333 -4.314 1.00 98.50 103 LEU A N 1
ATOM 812 C CA . LEU A 1 103 ? 11.797 20.780 -3.659 1.00 98.50 103 LEU A CA 1
ATOM 813 C C . LEU A 1 103 ? 12.117 21.228 -2.229 1.00 98.50 103 LEU A C 1
ATOM 815 O O . LEU A 1 103 ? 12.451 20.403 -1.380 1.00 98.50 103 LEU A O 1
ATOM 819 N N . ARG A 1 104 ? 11.990 22.526 -1.955 1.00 98.56 104 ARG A N 1
ATOM 820 C CA . ARG A 1 104 ? 12.152 23.080 -0.611 1.00 98.56 104 ARG A CA 1
ATOM 821 C C . ARG A 1 104 ? 10.880 22.905 0.200 1.00 98.56 104 ARG A C 1
ATOM 823 O O . ARG A 1 104 ? 9.854 23.499 -0.131 1.00 98.56 104 ARG A O 1
ATOM 830 N N . VAL A 1 105 ? 10.970 22.147 1.285 1.00 98.38 105 VAL A N 1
ATOM 831 C CA . VAL A 1 105 ? 9.862 21.867 2.203 1.00 98.38 105 VAL A CA 1
ATOM 832 C C . VAL A 1 105 ? 10.145 22.507 3.558 1.00 98.38 105 VAL A C 1
ATOM 834 O O . VAL A 1 105 ? 11.236 22.369 4.106 1.00 98.38 105 VAL A O 1
ATOM 837 N N . ARG A 1 106 ? 9.141 23.198 4.100 1.00 97.44 106 ARG A N 1
ATOM 838 C CA . ARG A 1 106 ? 9.097 23.729 5.467 1.00 97.44 106 ARG A CA 1
ATOM 839 C C . ARG A 1 106 ? 7.927 23.086 6.197 1.00 97.44 106 ARG A C 1
ATOM 841 O O . ARG A 1 106 ? 6.843 23.662 6.281 1.00 97.44 106 ARG A O 1
ATOM 848 N N . GLY A 1 107 ? 8.112 21.853 6.640 1.00 97.12 107 GLY A N 1
ATOM 849 C CA . GLY A 1 107 ? 7.058 21.069 7.260 1.00 97.12 107 GLY A CA 1
ATOM 850 C C . GLY A 1 107 ? 7.344 20.646 8.689 1.00 97.12 107 GLY A C 1
ATOM 851 O O . GLY A 1 107 ? 8.467 20.755 9.174 1.00 97.12 107 GLY A O 1
ATOM 852 N N . LEU A 1 108 ? 6.302 20.138 9.351 1.00 96.62 108 LEU A N 1
ATOM 853 C CA . LEU A 1 108 ? 6.382 19.666 10.741 1.00 96.62 108 LEU A CA 1
ATOM 854 C C . LEU A 1 108 ? 7.372 18.504 10.918 1.00 96.62 108 LEU A C 1
ATOM 856 O O . LEU A 1 108 ? 8.028 18.414 11.949 1.00 96.62 108 LEU A O 1
ATOM 860 N N . PHE A 1 109 ? 7.498 17.649 9.899 1.00 94.88 109 PHE A N 1
ATOM 861 C CA . PHE A 1 109 ? 8.325 16.434 9.926 1.00 94.88 109 PHE A CA 1
ATOM 862 C C . PHE A 1 109 ? 9.454 16.434 8.883 1.00 94.88 109 PHE A C 1
ATOM 864 O O . PHE A 1 109 ? 10.242 15.497 8.822 1.00 94.88 109 PHE A O 1
ATOM 871 N N . ALA A 1 110 ? 9.542 17.473 8.049 1.00 95.69 110 ALA A N 1
ATOM 872 C CA . ALA A 1 110 ? 10.558 17.594 7.009 1.00 95.69 110 ALA A CA 1
ATOM 873 C C . ALA A 1 110 ? 10.913 19.067 6.800 1.00 95.69 110 ALA A C 1
ATOM 875 O O . ALA A 1 110 ? 10.038 19.875 6.494 1.00 95.69 110 ALA A O 1
ATOM 876 N N . ASN A 1 111 ? 12.190 19.421 6.942 1.00 97.19 111 ASN A N 1
ATOM 877 C CA . ASN A 1 111 ? 12.665 20.787 6.737 1.00 97.19 111 ASN A CA 1
ATOM 878 C C . ASN A 1 111 ? 13.977 20.771 5.948 1.00 97.19 111 ASN A C 1
ATOM 880 O O . ASN A 1 111 ? 14.988 20.279 6.446 1.00 97.19 111 ASN A O 1
ATOM 884 N N . GLY A 1 112 ? 13.948 21.276 4.716 1.00 97.81 112 GLY A N 1
ATOM 885 C CA . GLY A 1 112 ? 15.113 21.287 3.835 1.00 97.81 112 GLY A CA 1
ATOM 886 C C . GLY A 1 112 ? 14.771 21.164 2.355 1.00 97.81 112 GLY A C 1
ATOM 887 O O . GLY A 1 112 ? 13.619 21.320 1.947 1.00 97.81 112 GLY A O 1
ATOM 888 N N . ASP A 1 113 ? 15.802 20.886 1.560 1.00 98.31 113 ASP A N 1
ATOM 889 C CA . ASP A 1 113 ? 15.701 20.681 0.118 1.00 98.31 113 ASP A CA 1
ATOM 890 C C . ASP A 1 113 ? 15.766 19.195 -0.212 1.00 98.31 113 ASP A C 1
ATOM 892 O O . ASP A 1 113 ? 16.722 18.510 0.148 1.00 98.31 113 ASP A O 1
ATOM 896 N N . PHE A 1 114 ? 14.761 18.712 -0.935 1.00 98.31 114 PHE A N 1
ATOM 897 C CA . PHE A 1 114 ? 14.622 17.302 -1.268 1.00 98.31 114 PHE A CA 1
ATOM 898 C C . PHE A 1 114 ? 14.688 17.084 -2.775 1.00 98.31 114 PHE A C 1
ATOM 900 O O . PHE A 1 114 ? 14.135 17.854 -3.563 1.00 98.31 114 PHE A O 1
ATOM 907 N N . TYR A 1 115 ? 15.336 15.993 -3.170 1.00 98.38 115 TYR A N 1
ATOM 908 C CA . TYR A 1 115 ? 15.284 15.466 -4.526 1.00 98.38 115 TYR A CA 1
ATOM 909 C C . TYR A 1 115 ? 14.417 14.213 -4.508 1.00 98.38 115 TYR A C 1
ATOM 911 O O . TYR A 1 115 ? 14.735 13.249 -3.815 1.00 98.38 115 TYR A O 1
ATOM 919 N N . VAL A 1 116 ? 13.295 14.256 -5.221 1.00 98.06 116 VAL A N 1
ATOM 920 C CA . VAL A 1 116 ? 12.256 13.228 -5.149 1.00 98.06 116 VAL A CA 1
ATOM 921 C C . VAL A 1 116 ? 12.488 12.201 -6.261 1.00 98.06 116 VAL A C 1
ATOM 923 O O . VAL A 1 116 ? 12.389 12.568 -7.438 1.00 98.06 116 VAL A O 1
ATOM 926 N N . PRO A 1 117 ? 12.807 10.935 -5.932 1.00 98.38 117 PRO A N 1
ATOM 927 C CA . PRO A 1 117 ? 12.873 9.871 -6.924 1.00 98.38 117 PRO A CA 1
ATOM 928 C C . PRO A 1 117 ? 11.458 9.493 -7.379 1.00 98.38 117 PRO A C 1
ATOM 930 O O . PRO A 1 117 ? 10.563 9.299 -6.557 1.00 98.38 117 PRO A O 1
ATOM 933 N N . LEU A 1 118 ? 11.254 9.381 -8.690 1.00 98.38 118 LEU A N 1
ATOM 934 C CA . LEU A 1 118 ? 9.979 9.019 -9.307 1.00 98.38 118 LEU A CA 1
ATOM 935 C C . LEU A 1 118 ? 10.199 7.863 -10.283 1.00 98.38 118 LEU A C 1
ATOM 937 O O . LEU A 1 118 ? 10.931 8.017 -11.261 1.00 98.38 118 LEU A O 1
ATOM 941 N N . ALA A 1 119 ? 9.556 6.724 -10.033 1.00 98.12 119 ALA A N 1
ATOM 942 C CA . ALA A 1 119 ? 9.568 5.579 -10.938 1.00 98.12 119 ALA A CA 1
ATOM 943 C C . ALA A 1 119 ? 8.335 5.635 -11.856 1.00 98.12 119 ALA A C 1
ATOM 945 O O . ALA A 1 119 ? 7.208 5.596 -11.365 1.00 98.12 119 ALA A O 1
ATOM 946 N N . THR A 1 120 ? 8.521 5.785 -13.171 1.00 97.88 120 THR A N 1
ATOM 947 C CA . THR A 1 120 ? 7.406 5.937 -14.123 1.00 97.88 120 THR A CA 1
ATOM 948 C C . THR A 1 120 ? 7.796 5.576 -15.559 1.00 97.88 120 THR A C 1
ATOM 950 O O . THR A 1 120 ? 8.950 5.724 -15.959 1.00 97.88 120 THR A O 1
ATOM 953 N N . SER A 1 121 ? 6.822 5.125 -16.352 1.00 97.19 121 SER A N 1
ATOM 954 C CA . SER A 1 121 ? 6.921 5.007 -17.815 1.00 97.19 121 SER A CA 1
ATOM 955 C C . SER A 1 121 ? 6.237 6.166 -18.558 1.00 97.19 121 SER A C 1
ATOM 957 O O . SER A 1 121 ? 6.323 6.243 -19.784 1.00 97.19 121 SER A O 1
ATOM 959 N N . GLU A 1 122 ? 5.568 7.077 -17.844 1.00 98.06 122 GLU A N 1
ATOM 960 C CA . GLU A 1 122 ? 4.868 8.218 -18.432 1.00 98.06 122 GLU A CA 1
ATOM 961 C C . GLU A 1 122 ? 5.856 9.306 -18.875 1.00 98.06 122 GLU A C 1
ATOM 963 O O . GLU A 1 122 ? 6.637 9.848 -18.082 1.00 98.06 122 GLU A O 1
ATOM 968 N N . ALA A 1 123 ? 5.808 9.652 -20.163 1.00 95.81 123 ALA A N 1
ATOM 969 C CA . ALA A 1 123 ? 6.643 10.705 -20.723 1.00 95.81 123 ALA A CA 1
ATOM 970 C C . ALA A 1 123 ? 6.312 12.071 -20.095 1.00 95.81 123 ALA A C 1
ATOM 972 O O . ALA A 1 123 ? 5.173 12.366 -19.754 1.00 95.81 123 ALA A O 1
ATOM 973 N N . ALA A 1 124 ? 7.323 12.932 -19.972 1.00 97.00 124 ALA A N 1
ATOM 974 C CA . ALA A 1 124 ? 7.224 14.292 -19.427 1.00 97.00 124 ALA A CA 1
ATOM 975 C C . ALA A 1 124 ? 6.799 14.432 -17.947 1.00 97.00 124 ALA A C 1
ATOM 977 O O . ALA A 1 124 ? 6.963 15.528 -17.405 1.00 97.00 124 ALA A O 1
ATOM 978 N N . LEU A 1 125 ? 6.359 13.369 -17.257 1.00 98.25 125 LEU A N 1
ATOM 979 C CA . LEU A 1 125 ? 5.945 13.425 -15.847 1.00 98.25 125 LEU A CA 1
ATOM 980 C C . LEU A 1 125 ? 7.059 13.982 -14.946 1.00 98.25 125 LEU A C 1
ATOM 982 O O . LEU A 1 125 ? 6.881 15.012 -14.294 1.00 98.25 125 LEU A O 1
ATOM 986 N N . VAL A 1 126 ? 8.243 13.359 -14.968 1.00 98.50 126 VAL A N 1
ATOM 987 C CA . VAL A 1 126 ? 9.388 13.768 -14.131 1.00 98.50 126 VAL A CA 1
ATOM 988 C C . VAL A 1 126 ? 9.825 15.202 -14.442 1.00 98.50 126 VAL A C 1
ATOM 990 O O . VAL A 1 126 ? 10.055 15.994 -13.529 1.00 98.50 126 VAL A O 1
ATOM 993 N N . ALA A 1 127 ? 9.887 15.570 -15.725 1.00 98.25 127 ALA A N 1
ATOM 994 C CA . ALA A 1 127 ? 10.261 16.919 -16.148 1.00 98.25 127 ALA A CA 1
ATOM 995 C C . ALA A 1 127 ? 9.250 17.971 -15.662 1.00 98.25 127 ALA A C 1
ATOM 997 O O . ALA A 1 127 ? 9.639 19.035 -15.173 1.00 98.25 127 ALA A O 1
ATOM 998 N N . SER A 1 128 ? 7.953 17.660 -15.749 1.00 98.50 128 SER A N 1
ATOM 999 C CA . SER A 1 128 ? 6.881 18.533 -15.270 1.00 98.50 128 SER A CA 1
ATOM 1000 C C . SER A 1 128 ? 6.958 18.738 -13.753 1.00 98.50 128 SER A C 1
ATOM 1002 O O . SER A 1 128 ? 6.972 19.883 -13.293 1.00 98.50 128 SER A O 1
ATOM 1004 N N . TYR A 1 129 ? 7.113 17.653 -12.983 1.00 98.38 129 TYR A N 1
ATOM 1005 C CA . TYR A 1 129 ? 7.279 17.707 -11.526 1.00 98.38 129 TYR A CA 1
ATOM 1006 C C . TYR A 1 129 ? 8.546 18.466 -11.122 1.00 98.38 129 TYR A C 1
ATOM 1008 O O . TYR A 1 129 ? 8.497 19.301 -10.222 1.00 98.38 129 TYR A O 1
ATOM 1016 N N . SER A 1 130 ? 9.667 18.255 -11.820 1.00 98.56 130 SER A N 1
ATOM 1017 C CA . SER A 1 130 ? 10.917 18.972 -11.546 1.00 98.56 130 SER A CA 1
ATOM 1018 C C . SER A 1 130 ? 10.778 20.478 -11.774 1.00 98.56 130 SER A C 1
ATOM 1020 O O . SER A 1 130 ? 11.234 21.273 -10.952 1.00 98.56 130 SER A O 1
ATOM 1022 N N . ARG A 1 131 ? 10.108 20.896 -12.856 1.00 98.56 131 ARG A N 1
ATOM 1023 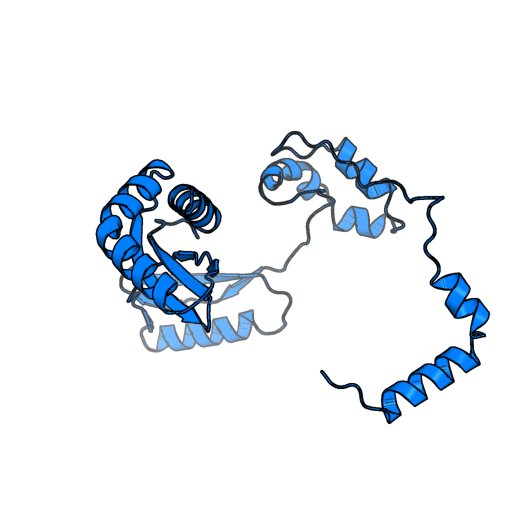C CA . ARG A 1 131 ? 9.823 22.315 -13.120 1.00 98.56 131 ARG A CA 1
ATOM 1024 C C . ARG A 1 131 ? 8.959 22.927 -12.013 1.00 98.56 131 ARG A C 1
ATOM 1026 O O . ARG A 1 131 ? 9.259 24.029 -11.557 1.00 98.56 131 ARG A O 1
ATOM 1033 N N . GLY A 1 132 ? 7.922 22.215 -11.566 1.00 98.50 132 GLY A N 1
ATOM 1034 C CA . GLY A 1 132 ? 7.067 22.642 -10.454 1.00 98.50 132 GLY A CA 1
ATOM 1035 C C . GLY A 1 132 ? 7.833 22.766 -9.134 1.00 98.50 132 GLY A C 1
ATOM 1036 O O . GLY A 1 132 ? 7.762 23.803 -8.477 1.00 98.50 132 GLY A O 1
ATOM 1037 N N . ALA A 1 133 ? 8.639 21.758 -8.790 1.00 98.50 133 ALA A N 1
ATOM 1038 C CA . ALA A 1 133 ? 9.479 21.759 -7.594 1.00 98.50 133 ALA A CA 1
ATOM 1039 C C . ALA A 1 133 ? 10.450 22.948 -7.573 1.00 98.50 133 ALA A C 1
ATOM 1041 O O . ALA A 1 133 ? 10.538 23.662 -6.577 1.00 98.50 133 ALA A O 1
ATOM 1042 N N . GLN A 1 134 ? 11.115 23.230 -8.697 1.00 98.56 134 GLN A N 1
ATOM 1043 C CA . GLN A 1 134 ? 12.017 24.376 -8.811 1.00 98.56 134 GLN A CA 1
ATOM 1044 C C . GLN A 1 134 ? 11.286 25.716 -8.690 1.00 98.56 134 GLN A C 1
ATOM 1046 O O . GLN A 1 134 ? 11.819 26.640 -8.076 1.00 98.56 134 GLN A O 1
ATOM 1051 N N . ALA A 1 135 ? 10.081 25.837 -9.255 1.00 98.62 135 ALA A N 1
ATOM 1052 C CA . ALA A 1 135 ? 9.265 27.040 -9.115 1.00 98.62 135 ALA A CA 1
ATOM 1053 C C . ALA A 1 135 ? 8.880 27.288 -7.645 1.00 98.62 135 ALA A C 1
ATOM 1055 O O . ALA A 1 135 ? 9.101 28.387 -7.138 1.00 98.62 135 ALA A O 1
ATOM 1056 N N . ILE A 1 136 ? 8.408 26.253 -6.939 1.00 98.56 136 ILE A N 1
ATOM 1057 C CA . ILE A 1 136 ? 8.097 26.306 -5.500 1.00 98.56 136 ILE A CA 1
ATOM 1058 C C . ILE A 1 136 ? 9.338 26.698 -4.691 1.00 98.56 136 ILE A C 1
ATOM 1060 O O . ILE A 1 136 ? 9.288 27.600 -3.857 1.00 98.56 136 ILE A O 1
ATOM 1064 N N . THR A 1 137 ? 10.479 26.066 -4.966 1.00 98.50 137 THR A N 1
ATOM 1065 C CA . THR A 1 137 ? 11.741 26.342 -4.270 1.00 98.50 137 THR A CA 1
ATOM 1066 C C . THR A 1 137 ? 12.206 27.784 -4.463 1.00 98.50 137 THR A C 1
ATOM 1068 O O . THR A 1 137 ? 12.612 28.430 -3.493 1.00 98.50 137 THR A O 1
ATOM 1071 N N . LYS A 1 138 ? 12.108 28.318 -5.688 1.00 98.38 138 LYS A N 1
ATOM 1072 C CA . LYS A 1 138 ? 12.428 29.722 -5.999 1.00 98.38 138 LYS A CA 1
ATOM 1073 C C . LYS A 1 138 ? 11.473 30.706 -5.320 1.00 98.38 138 LYS A C 1
ATOM 1075 O O . LYS A 1 138 ? 11.898 31.802 -4.978 1.00 98.38 138 LYS A O 1
ATOM 1080 N N . ALA A 1 139 ? 10.227 30.304 -5.072 1.00 98.31 139 ALA A N 1
ATOM 1081 C CA . ALA A 1 139 ? 9.245 31.086 -4.320 1.00 98.31 139 ALA A CA 1
ATOM 1082 C C . ALA A 1 139 ? 9.435 31.026 -2.786 1.00 98.31 139 ALA A C 1
ATOM 1084 O O . ALA A 1 139 ? 8.652 31.619 -2.052 1.00 98.31 139 ALA A O 1
ATOM 1085 N N . GLY A 1 140 ? 10.467 30.332 -2.287 1.00 96.75 140 GLY A N 1
ATOM 1086 C CA . GLY A 1 140 ? 10.771 30.218 -0.853 1.00 96.75 140 GLY A CA 1
ATOM 1087 C C . GLY A 1 140 ? 10.460 28.851 -0.233 1.00 96.75 140 GLY A C 1
ATOM 1088 O O . GLY A 1 140 ? 10.818 28.620 0.926 1.00 96.75 140 GLY A O 1
ATOM 1089 N N . GLY A 1 141 ? 9.885 27.930 -1.012 1.00 98.06 141 GLY A N 1
ATOM 1090 C CA . GLY A 1 141 ? 9.484 26.587 -0.591 1.00 98.06 141 GLY A CA 1
ATOM 1091 C C . GLY A 1 141 ? 7.998 26.462 -0.259 1.00 98.06 141 GLY A C 1
ATOM 1092 O O . GLY A 1 141 ? 7.269 27.450 -0.215 1.00 98.06 141 GLY A O 1
ATOM 1093 N N . CYS A 1 142 ? 7.545 25.231 -0.023 1.00 97.88 142 CYS A N 1
ATOM 1094 C CA . CYS A 1 142 ? 6.177 24.933 0.400 1.00 97.88 142 CYS A CA 1
ATOM 1095 C C . CYS A 1 142 ? 6.101 24.593 1.892 1.00 97.88 142 CYS A C 1
ATOM 1097 O O . CYS A 1 142 ? 6.980 23.920 2.435 1.00 97.88 142 CYS A O 1
ATOM 1099 N N . THR A 1 143 ? 5.007 24.998 2.536 1.00 98.06 143 THR A N 1
ATOM 1100 C CA . THR A 1 143 ? 4.666 24.576 3.900 1.00 98.06 143 THR A CA 1
ATOM 1101 C C . THR A 1 143 ? 3.869 23.276 3.857 1.00 98.06 143 THR A C 1
ATOM 1103 O O . THR A 1 143 ? 2.929 23.167 3.073 1.00 98.06 143 THR A O 1
ATOM 1106 N N . ALA A 1 144 ? 4.218 22.303 4.702 1.00 96.69 144 ALA A N 1
ATOM 1107 C CA . ALA A 1 144 ? 3.514 21.021 4.785 1.00 96.69 144 ALA A CA 1
ATOM 1108 C C . ALA A 1 144 ? 3.268 20.608 6.244 1.00 96.69 144 ALA A C 1
ATOM 1110 O O . ALA A 1 144 ? 4.178 20.622 7.070 1.00 96.69 144 ALA A O 1
ATOM 1111 N N . ALA A 1 145 ? 2.045 20.208 6.575 1.00 96.69 145 ALA A N 1
ATOM 1112 C CA . ALA A 1 145 ? 1.685 19.762 7.918 1.00 96.69 145 ALA A CA 1
ATOM 1113 C C . ALA A 1 145 ? 0.812 18.508 7.838 1.00 96.69 145 ALA A C 1
ATOM 1115 O O . ALA A 1 145 ? -0.107 18.444 7.024 1.00 96.69 145 ALA A O 1
ATOM 1116 N N . MET A 1 146 ? 1.098 17.524 8.691 1.00 94.69 146 MET A N 1
ATOM 1117 C CA . MET A 1 146 ? 0.228 16.369 8.898 1.00 94.69 146 MET A CA 1
ATOM 1118 C C . MET A 1 146 ? -0.737 16.703 10.036 1.00 94.69 146 MET A C 1
ATOM 1120 O O . MET A 1 146 ? -0.299 17.018 11.140 1.00 94.69 146 MET A O 1
ATOM 1124 N N . ILE A 1 147 ? -2.038 16.689 9.741 1.00 94.62 147 ILE A N 1
ATOM 1125 C CA . ILE A 1 147 ? -3.095 17.034 10.707 1.00 94.62 147 ILE A CA 1
ATOM 1126 C C . ILE A 1 147 ? -3.499 15.805 11.529 1.00 94.62 147 ILE A C 1
ATOM 1128 O O . ILE A 1 147 ? -3.799 15.921 12.714 1.00 94.62 147 ILE A O 1
ATOM 1132 N N . TRP A 1 148 ? -3.517 14.635 10.891 1.00 92.81 148 TRP A N 1
ATOM 1133 C CA . TRP A 1 148 ? -3.949 13.382 11.491 1.00 92.81 148 TRP A CA 1
ATOM 1134 C C . TRP A 1 148 ? -3.304 12.197 10.773 1.00 92.81 148 TRP A C 1
ATOM 1136 O O . TRP A 1 148 ? -3.092 12.252 9.560 1.00 92.81 148 TRP A O 1
ATOM 1146 N N . GLU A 1 149 ? -3.035 11.130 11.518 1.00 93.69 149 GLU A N 1
ATOM 1147 C CA . GLU A 1 149 ? -2.584 9.840 11.004 1.00 93.69 149 GLU A CA 1
ATOM 1148 C C . GLU A 1 149 ? -3.474 8.725 11.558 1.00 93.69 149 GLU A C 1
ATOM 1150 O O . GLU A 1 149 ? -3.877 8.748 12.722 1.00 93.69 149 GLU A O 1
ATOM 1155 N N . GLY A 1 150 ? -3.791 7.744 10.717 1.00 94.69 150 GLY A N 1
ATOM 1156 C CA . GLY A 1 150 ? -4.643 6.634 11.111 1.00 94.69 150 GLY A CA 1
ATOM 1157 C C . GLY A 1 150 ? -4.831 5.633 9.981 1.00 94.69 1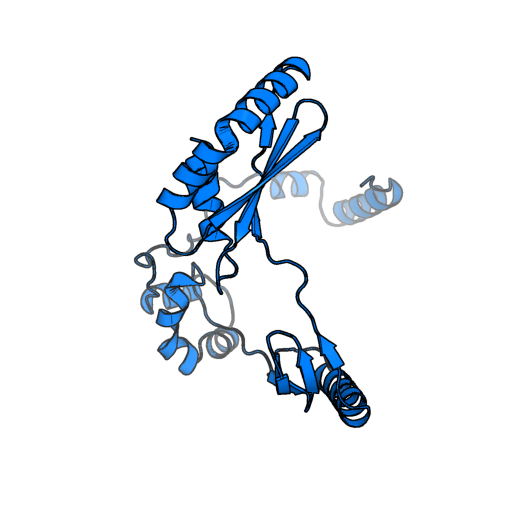50 GLY A C 1
ATOM 1158 O O . GLY A 1 150 ? -5.039 6.005 8.826 1.00 94.69 150 GLY A O 1
ATOM 1159 N N . VAL A 1 151 ? -4.765 4.351 10.323 1.00 97.06 151 VAL A N 1
ATOM 1160 C CA . VAL A 1 151 ? -5.077 3.235 9.427 1.00 97.06 151 VAL A CA 1
ATOM 1161 C C . VAL A 1 151 ? -6.331 2.560 9.947 1.00 97.06 151 VAL A C 1
ATOM 1163 O O . VAL A 1 151 ? -6.419 2.231 11.131 1.00 97.06 151 VAL A O 1
ATOM 1166 N N . THR A 1 152 ? -7.307 2.346 9.071 1.00 96.94 152 THR A N 1
ATOM 1167 C CA . THR A 1 152 ? -8.615 1.823 9.460 1.00 96.94 152 THR A CA 1
ATOM 1168 C C . THR A 1 152 ? -8.841 0.390 8.994 1.00 96.94 152 THR A C 1
ATOM 1170 O O . THR A 1 152 ? -8.337 -0.048 7.957 1.00 96.94 152 THR A O 1
ATOM 1173 N N . ARG A 1 153 ? -9.639 -0.350 9.765 1.00 97.69 153 ARG A N 1
ATOM 1174 C CA . ARG A 1 153 ? -10.228 -1.632 9.371 1.00 97.69 153 ARG A CA 1
ATOM 1175 C C . ARG A 1 153 ? -11.679 -1.664 9.842 1.00 97.69 153 ARG A C 1
ATOM 1177 O O . ARG A 1 153 ? -11.961 -1.292 10.976 1.00 97.69 153 ARG A O 1
ATOM 1184 N N . ALA A 1 154 ? -12.586 -2.081 8.963 1.00 97.12 154 ALA A N 1
ATOM 1185 C CA . ALA A 1 154 ? -14.025 -2.017 9.203 1.00 97.12 154 ALA A CA 1
ATOM 1186 C C . ALA A 1 154 ? -14.698 -3.382 8.967 1.00 97.12 154 ALA A C 1
ATOM 1188 O O . ALA A 1 154 ? -15.167 -3.642 7.857 1.00 97.12 154 ALA A O 1
ATOM 1189 N N . PRO A 1 155 ? -14.709 -4.287 9.961 1.00 97.25 155 PRO A N 1
ATOM 1190 C CA . PRO A 1 155 ? -15.545 -5.480 9.940 1.00 97.25 155 PRO A CA 1
ATOM 1191 C C . PRO A 1 155 ? -17.028 -5.112 9.894 1.00 97.25 155 PRO A C 1
ATOM 1193 O O . PRO A 1 155 ? -17.448 -4.064 10.394 1.00 97.25 155 PRO A O 1
ATOM 1196 N N . VAL A 1 156 ? -17.811 -6.010 9.300 1.00 97.69 156 VAL A N 1
ATOM 1197 C CA . VAL A 1 156 ? -19.259 -5.869 9.142 1.00 97.69 156 VAL A CA 1
ATOM 1198 C C . VAL A 1 156 ? -19.955 -6.929 9.974 1.00 97.69 156 VAL A C 1
ATOM 1200 O O . VAL A 1 156 ? -19.630 -8.111 9.871 1.00 97.69 156 VAL A O 1
ATOM 1203 N N . PHE A 1 157 ? -20.942 -6.503 10.753 1.00 97.00 157 PHE A N 1
ATOM 1204 C CA . PHE A 1 157 ? -21.820 -7.383 11.512 1.00 97.00 157 PHE A CA 1
ATOM 1205 C C . PHE A 1 157 ? -23.248 -7.237 10.993 1.00 97.00 157 PHE A C 1
ATOM 1207 O O . PHE A 1 157 ? -23.713 -6.122 10.742 1.00 97.00 157 PHE A O 1
ATOM 1214 N N . VAL A 1 158 ? -23.933 -8.366 10.820 1.00 97.81 158 VAL A N 1
ATOM 1215 C CA . VAL A 1 158 ? -25.292 -8.428 10.270 1.00 97.81 158 VAL A CA 1
ATOM 1216 C C . VAL A 1 158 ? -26.256 -8.840 11.368 1.00 97.81 158 VAL A C 1
ATOM 1218 O O . VAL A 1 158 ? -26.009 -9.809 12.082 1.00 97.81 158 VAL A O 1
ATOM 1221 N N . PHE A 1 159 ? -27.360 -8.113 11.478 1.00 97.50 159 PHE A N 1
ATOM 1222 C CA . PHE A 1 159 ? -28.393 -8.322 12.486 1.00 97.50 159 PHE A CA 1
ATOM 1223 C C . PHE A 1 159 ? -29.755 -8.543 11.831 1.00 97.50 159 PHE A C 1
ATOM 1225 O O . PHE A 1 159 ? -29.942 -8.265 10.646 1.00 97.50 159 PHE A O 1
ATOM 1232 N N . ASN A 1 160 ? -30.741 -9.016 12.591 1.00 97.44 160 ASN A N 1
ATOM 1233 C CA . ASN A 1 160 ? -32.093 -9.200 12.056 1.00 97.44 160 ASN A CA 1
ATOM 1234 C C . ASN A 1 160 ? -32.832 -7.866 11.894 1.00 97.44 160 ASN A C 1
ATOM 1236 O O . ASN A 1 160 ? -33.702 -7.728 11.037 1.00 97.44 160 ASN A O 1
ATOM 1240 N N . ASN A 1 161 ? -32.535 -6.888 12.754 1.00 95.31 161 ASN A N 1
ATOM 1241 C CA . ASN A 1 161 ? -33.236 -5.609 12.805 1.00 95.31 161 ASN A CA 1
ATOM 1242 C C . ASN A 1 161 ? -32.406 -4.519 13.509 1.00 95.31 161 ASN A C 1
ATOM 1244 O O . ASN A 1 161 ? -31.386 -4.781 14.144 1.00 95.31 161 ASN A O 1
ATOM 1248 N N . LEU A 1 162 ? -32.892 -3.278 13.431 1.00 95.19 162 LEU A N 1
ATOM 1249 C CA . LEU A 1 162 ? -32.245 -2.105 14.029 1.00 95.19 162 LEU A CA 1
ATOM 1250 C C . LEU A 1 162 ? -32.181 -2.135 15.565 1.00 95.19 162 LEU A C 1
ATOM 1252 O O . LEU A 1 162 ? -31.293 -1.515 16.147 1.00 95.19 162 LEU A O 1
ATOM 1256 N N . VAL A 1 163 ? -33.093 -2.843 16.240 1.00 96.06 163 VAL A N 1
ATOM 1257 C CA . VAL A 1 163 ? -33.087 -2.930 17.711 1.00 96.06 163 VAL A CA 1
ATOM 1258 C C . VAL A 1 163 ? -31.878 -3.733 18.189 1.00 96.06 163 VAL A C 1
ATOM 1260 O O . VAL A 1 163 ? -31.230 -3.350 19.162 1.00 96.06 163 VAL A O 1
ATOM 1263 N N . GLU A 1 164 ? -31.541 -4.822 17.497 1.00 97.62 164 GLU A N 1
ATOM 1264 C CA . GLU A 1 164 ? -30.328 -5.600 17.772 1.00 97.62 164 GLU A CA 1
ATOM 1265 C C . GLU A 1 164 ? -29.055 -4.783 17.519 1.00 97.62 164 GLU A C 1
ATOM 1267 O O . GLU A 1 164 ? -28.153 -4.804 18.355 1.00 97.62 164 GLU A O 1
ATOM 1272 N N . ILE A 1 165 ? -29.022 -3.986 16.445 1.00 96.94 165 ILE A N 1
ATOM 1273 C CA . ILE A 1 165 ? -27.914 -3.056 16.171 1.00 96.94 165 ILE A CA 1
ATOM 1274 C C . ILE A 1 165 ? -27.732 -2.072 17.328 1.00 96.94 165 ILE A C 1
ATOM 1276 O O . ILE A 1 165 ? -26.615 -1.894 17.807 1.00 96.94 165 ILE A O 1
ATOM 1280 N N . GLY A 1 166 ? -28.815 -1.463 17.819 1.00 96.50 166 GLY A N 1
ATOM 1281 C CA . GLY A 1 166 ? -28.748 -0.530 18.946 1.00 96.50 166 GLY A CA 1
ATOM 1282 C C . GLY A 1 166 ? -28.178 -1.172 20.215 1.00 96.50 166 GLY A C 1
ATOM 1283 O O . GLY A 1 166 ? -27.338 -0.572 20.887 1.00 96.50 166 GLY A O 1
ATOM 1284 N N . LYS A 1 167 ? -28.569 -2.420 20.512 1.00 97.31 167 LYS A N 1
ATOM 1285 C CA . LYS A 1 167 ? -28.008 -3.194 21.634 1.00 97.31 167 LYS A CA 1
ATOM 1286 C C . LYS A 1 167 ? -26.517 -3.466 21.441 1.00 97.31 167 LYS A C 1
ATOM 1288 O O . LYS A 1 167 ? -25.743 -3.279 22.375 1.00 97.31 167 LYS A O 1
ATOM 1293 N N . PHE A 1 168 ? -26.117 -3.871 20.236 1.00 97.12 168 PHE A N 1
ATOM 1294 C CA . PHE A 1 168 ? -24.716 -4.113 19.907 1.00 97.12 168 PHE A CA 1
ATOM 1295 C C . PHE A 1 168 ? -23.873 -2.839 20.012 1.00 97.12 168 PHE A C 1
ATOM 1297 O O . PHE A 1 168 ? -22.789 -2.878 20.581 1.00 97.12 168 PHE A O 1
ATOM 1304 N N . MET A 1 169 ? -24.376 -1.696 19.538 1.00 96.50 169 MET A N 1
ATOM 1305 C CA . MET A 1 169 ? -23.687 -0.407 19.656 1.00 96.50 169 MET A CA 1
ATOM 1306 C C . MET A 1 169 ? -23.487 0.017 21.109 1.00 96.50 169 MET A C 1
ATOM 1308 O O . MET A 1 169 ? -22.400 0.477 21.460 1.00 96.50 169 MET A O 1
ATOM 1312 N N . ALA A 1 170 ? -24.515 -0.137 21.948 1.00 96.94 170 ALA A N 1
ATOM 1313 C CA . ALA A 1 170 ? -24.418 0.167 23.373 1.00 96.94 170 ALA A CA 1
ATOM 1314 C C . ALA A 1 170 ? -23.361 -0.720 24.048 1.00 96.94 170 ALA A C 1
ATOM 1316 O O . ALA A 1 170 ? -22.430 -0.204 24.663 1.00 96.94 170 ALA A O 1
ATOM 1317 N N . TRP A 1 171 ? -23.432 -2.036 23.818 1.00 97.38 171 TRP A N 1
ATOM 1318 C CA . TRP A 1 171 ? -22.451 -2.994 24.326 1.00 97.38 171 TRP A CA 1
ATOM 1319 C C . TRP A 1 171 ? -21.026 -2.675 23.847 1.00 97.38 171 TRP A C 1
ATOM 1321 O O . TRP A 1 171 ? -20.107 -2.569 24.655 1.00 97.38 171 TRP A O 1
ATOM 1331 N N . ALA A 1 172 ? -20.831 -2.455 22.546 1.00 96.12 172 ALA A N 1
ATOM 1332 C CA . ALA A 1 172 ? -19.517 -2.181 21.971 1.00 96.12 172 ALA A CA 1
ATOM 1333 C C . ALA A 1 172 ? -18.925 -0.852 22.470 1.00 96.12 172 ALA A C 1
ATOM 1335 O O . ALA A 1 172 ? -17.711 -0.737 22.627 1.00 96.12 172 ALA A O 1
ATOM 1336 N N . SER A 1 173 ? -19.770 0.142 22.756 1.00 95.50 173 SER A N 1
ATOM 1337 C CA . SER A 1 173 ? -19.333 1.416 23.338 1.00 95.50 173 SER A CA 1
ATOM 1338 C C . SER A 1 173 ? -18.824 1.246 24.773 1.00 95.50 173 SER A C 1
ATOM 1340 O O . SER A 1 173 ? -17.806 1.835 25.126 1.00 95.50 173 SER A O 1
ATOM 1342 N N . GLU A 1 174 ? -19.478 0.405 25.580 1.00 96.69 174 GLU A N 1
ATOM 1343 C CA . GLU A 1 174 ? -19.042 0.079 26.949 1.00 96.69 174 GLU A CA 1
ATOM 1344 C C . GLU A 1 174 ? -17.734 -0.731 26.976 1.00 96.69 174 GLU A C 1
ATOM 1346 O O . GLU A 1 174 ? -16.947 -0.610 27.912 1.00 96.69 174 GLU A O 1
ATOM 1351 N N . HIS A 1 175 ? -17.465 -1.514 25.928 1.00 95.44 175 HIS A N 1
ATOM 1352 C CA . HIS A 1 175 ? -16.294 -2.394 25.826 1.00 95.44 175 HIS A CA 1
ATOM 1353 C C . HIS A 1 175 ? -15.141 -1.790 25.009 1.00 95.44 175 HIS A C 1
ATOM 1355 O O . HIS A 1 175 ? -14.173 -2.483 24.686 1.00 95.44 175 HIS A O 1
ATOM 1361 N N . ALA A 1 176 ? -15.192 -0.492 24.696 1.00 93.25 176 ALA A N 1
ATOM 1362 C CA . ALA A 1 176 ? -14.184 0.161 23.863 1.00 93.25 176 ALA A CA 1
ATOM 1363 C C . ALA A 1 176 ? -12.752 0.016 24.420 1.00 93.25 176 ALA A C 1
ATOM 1365 O O . ALA A 1 176 ? -11.808 -0.183 23.653 1.00 93.25 176 ALA A O 1
ATOM 1366 N N . ASP A 1 177 ? -12.573 0.068 25.743 1.00 95.25 177 ASP A N 1
ATOM 1367 C CA . ASP A 1 177 ? -11.259 -0.124 26.370 1.00 95.25 177 ASP A CA 1
ATOM 1368 C C . ASP A 1 177 ? -10.815 -1.594 26.375 1.00 95.25 177 ASP A C 1
ATOM 1370 O O . ASP A 1 177 ? -9.628 -1.879 26.198 1.00 95.25 177 ASP A O 1
ATOM 1374 N N . THR A 1 178 ? -11.755 -2.538 26.464 1.00 96.69 178 THR A N 1
ATOM 1375 C CA . THR A 1 178 ? -11.476 -3.966 26.264 1.00 96.69 178 THR A CA 1
ATOM 1376 C C . THR A 1 178 ? -10.962 -4.224 24.849 1.00 96.69 178 THR A C 1
ATOM 1378 O O . THR A 1 178 ? -9.956 -4.913 24.685 1.00 96.69 178 THR A O 1
ATOM 1381 N N . PHE A 1 179 ? -11.570 -3.607 23.829 1.00 97.12 179 PHE A N 1
ATOM 1382 C CA . PHE A 1 179 ? -11.098 -3.714 22.443 1.00 97.12 179 PHE A CA 1
ATOM 1383 C C . PHE A 1 179 ? -9.670 -3.193 22.286 1.00 97.12 179 PHE A C 1
ATOM 1385 O O . PHE A 1 179 ? -8.854 -3.829 21.620 1.00 97.12 179 PHE A O 1
ATOM 1392 N N . LYS A 1 180 ? -9.332 -2.073 22.943 1.00 96.69 180 LYS A N 1
ATOM 1393 C CA . LYS A 1 180 ? -7.954 -1.554 22.950 1.00 96.69 180 LYS A CA 1
ATOM 1394 C C . LYS A 1 180 ? -6.984 -2.547 23.581 1.00 96.69 180 LYS A C 1
ATOM 1396 O O . LYS A 1 180 ? -5.899 -2.740 23.039 1.00 96.69 180 LYS A O 1
ATOM 1401 N N . GLY A 1 181 ? -7.367 -3.177 24.693 1.00 96.94 181 GLY A N 1
ATOM 1402 C CA . GLY A 1 181 ? -6.552 -4.187 25.371 1.00 96.94 181 GLY A CA 1
ATOM 1403 C C . GLY A 1 181 ? -6.284 -5.416 24.499 1.00 96.94 181 GLY A C 1
ATOM 1404 O O . GLY A 1 181 ? -5.134 -5.830 24.358 1.00 96.94 181 GLY A O 1
ATOM 1405 N N . ILE A 1 182 ? -7.325 -5.955 23.858 1.00 97.38 182 ILE A N 1
ATOM 1406 C CA . ILE A 1 182 ? -7.204 -7.109 22.956 1.00 97.38 182 ILE A CA 1
ATOM 1407 C C . ILE A 1 182 ? -6.338 -6.750 21.747 1.00 97.38 182 ILE A C 1
ATOM 1409 O O . ILE A 1 182 ? -5.372 -7.454 21.458 1.00 97.38 182 ILE A O 1
ATOM 1413 N N . ALA A 1 183 ? -6.607 -5.620 21.092 1.00 96.81 183 ALA A N 1
ATOM 1414 C CA . ALA A 1 183 ? -5.799 -5.156 19.971 1.00 96.81 183 ALA A CA 1
ATOM 1415 C C . ALA A 1 183 ? -4.324 -4.947 20.356 1.00 96.81 183 ALA A C 1
ATOM 1417 O O . ALA A 1 183 ? -3.431 -5.323 19.603 1.00 96.81 183 ALA A O 1
ATOM 1418 N N . ALA A 1 184 ? -4.040 -4.392 21.538 1.00 96.12 184 ALA A N 1
ATOM 1419 C CA . ALA A 1 184 ? -2.669 -4.197 22.011 1.00 96.12 184 ALA A CA 1
ATOM 1420 C C . ALA A 1 184 ? -1.921 -5.522 22.252 1.00 96.12 184 ALA A C 1
ATOM 1422 O O . ALA A 1 184 ? -0.694 -5.549 22.207 1.00 96.12 184 ALA A O 1
ATOM 1423 N N . SER A 1 185 ? -2.630 -6.636 22.464 1.00 96.81 185 SER A N 1
ATOM 1424 C CA . SER A 1 185 ? -1.996 -7.950 22.627 1.00 96.81 185 SER A CA 1
ATOM 1425 C C . SER A 1 185 ? -1.408 -8.510 21.323 1.00 96.81 185 SER A C 1
ATOM 1427 O O . SER A 1 185 ? -0.502 -9.341 21.367 1.00 96.81 185 SER A O 1
ATOM 1429 N N . THR A 1 186 ? -1.868 -8.037 20.159 1.00 96.38 186 THR A N 1
ATOM 1430 C CA . THR A 1 186 ? -1.445 -8.563 18.850 1.00 96.38 186 THR A CA 1
ATOM 1431 C C . THR A 1 186 ? -0.298 -7.779 18.216 1.00 96.38 186 THR A C 1
ATOM 1433 O O . THR A 1 186 ? 0.189 -8.149 17.147 1.00 96.38 186 THR A O 1
ATOM 1436 N N . THR A 1 187 ? 0.125 -6.665 18.816 1.00 93.56 187 THR A N 1
ATOM 1437 C CA . THR A 1 187 ? 1.092 -5.745 18.210 1.00 93.56 187 THR A CA 1
ATOM 1438 C C . THR A 1 187 ? 1.906 -4.994 19.258 1.00 93.56 187 THR A C 1
ATOM 1440 O O . THR A 1 187 ? 1.394 -4.575 20.285 1.00 93.56 187 THR A O 1
ATOM 1443 N N . ARG A 1 188 ? 3.190 -4.754 18.964 1.00 91.12 188 ARG A N 1
ATOM 1444 C CA . ARG A 1 188 ? 4.074 -3.921 19.801 1.00 91.12 188 ARG A CA 1
ATOM 1445 C C . ARG A 1 188 ? 4.084 -2.440 19.410 1.00 91.12 188 ARG A C 1
ATOM 1447 O O . ARG A 1 188 ? 4.456 -1.608 20.227 1.00 91.12 188 ARG A O 1
ATOM 1454 N N . HIS 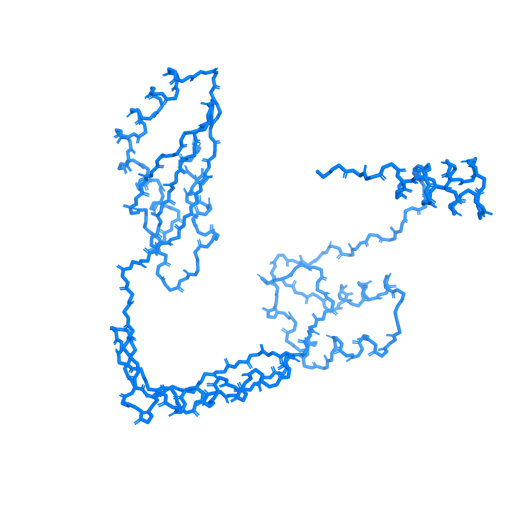A 1 189 ? 3.731 -2.126 18.163 1.00 88.88 189 HIS A N 1
ATOM 1455 C CA . HIS A 1 189 ? 3.873 -0.781 17.581 1.00 88.88 189 HIS A CA 1
ATOM 1456 C C . HIS A 1 189 ? 2.523 -0.107 17.318 1.00 88.88 189 HIS A C 1
ATOM 1458 O O . HIS A 1 189 ? 2.384 1.102 17.459 1.00 88.88 189 HIS A O 1
ATOM 1464 N N . GLY A 1 190 ? 1.528 -0.903 16.929 1.00 93.44 190 GLY A N 1
ATOM 1465 C CA . GLY A 1 190 ? 0.163 -0.455 16.697 1.00 93.44 190 GLY A CA 1
ATOM 1466 C C . GLY A 1 190 ? -0.610 -0.116 17.971 1.00 93.44 190 GLY A C 1
ATOM 1467 O O . GLY A 1 190 ? -0.467 -0.797 18.985 1.00 93.44 190 GLY A O 1
ATOM 1468 N N . ARG A 1 191 ? -1.480 0.895 17.897 1.00 96.62 191 ARG A N 1
ATOM 1469 C CA . ARG A 1 191 ? -2.405 1.269 18.975 1.00 96.62 191 ARG A CA 1
ATOM 1470 C C . ARG A 1 191 ? -3.780 1.593 18.410 1.00 96.62 191 ARG A C 1
ATOM 1472 O O . ARG A 1 191 ? -3.878 2.474 17.561 1.00 96.62 191 ARG A O 1
ATOM 1479 N N . LEU A 1 192 ? -4.826 0.937 18.918 1.00 97.31 192 LEU A N 1
ATOM 1480 C CA . LEU A 1 192 ? -6.216 1.301 18.631 1.00 97.31 192 LEU A CA 1
A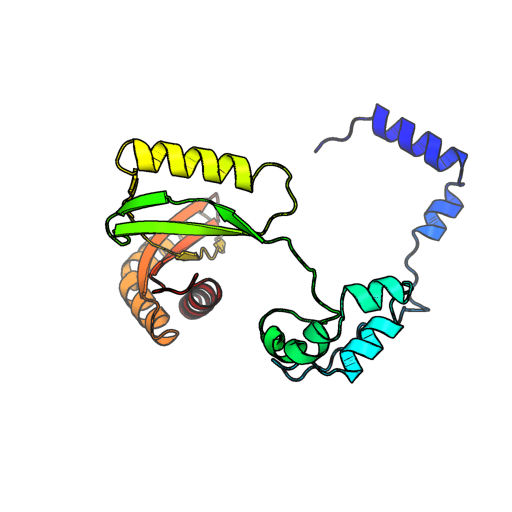TOM 1481 C C . LEU A 1 192 ? -6.526 2.650 19.291 1.00 97.31 192 LEU A C 1
ATOM 1483 O O . LEU A 1 192 ? -6.495 2.762 20.518 1.00 97.31 192 LEU A O 1
ATOM 1487 N N . ILE A 1 193 ? -6.786 3.676 18.484 1.00 96.19 193 ILE A N 1
ATOM 1488 C CA . ILE A 1 193 ? -7.019 5.046 18.962 1.00 96.19 193 ILE A CA 1
ATOM 1489 C C . ILE A 1 193 ? -8.482 5.462 18.897 1.00 96.19 193 ILE A C 1
ATOM 1491 O O . ILE A 1 193 ? -8.907 6.291 19.701 1.00 96.19 193 ILE A O 1
ATOM 1495 N N . ARG A 1 194 ? -9.259 4.888 17.976 1.00 94.56 194 ARG A N 1
ATOM 1496 C CA . ARG A 1 194 ? -10.667 5.236 17.814 1.00 94.56 194 ARG A CA 1
ATOM 1497 C C . ARG A 1 194 ? -11.470 4.047 17.305 1.00 94.56 194 ARG A C 1
ATOM 1499 O O . ARG A 1 194 ? -10.992 3.271 16.484 1.00 94.56 194 ARG A O 1
ATOM 1506 N N . THR A 1 195 ? -12.703 3.956 17.786 1.00 96.00 195 THR A N 1
ATOM 1507 C CA . THR A 1 195 ? -13.719 3.024 17.304 1.00 96.00 195 THR A CA 1
ATOM 1508 C C . THR A 1 195 ? -14.938 3.845 16.904 1.00 96.00 195 THR A C 1
ATOM 1510 O O . THR A 1 195 ? -15.421 4.661 17.691 1.00 96.00 195 THR A O 1
ATOM 1513 N N . CYS A 1 196 ? -15.409 3.677 15.675 1.00 95.12 196 CYS A N 1
ATOM 1514 C CA . CYS A 1 196 ? -16.595 4.346 15.149 1.00 95.12 196 CYS A CA 1
ATOM 1515 C C . CYS A 1 196 ? -17.579 3.324 14.587 1.00 95.12 196 CYS A C 1
ATOM 1517 O O . CYS A 1 196 ? -17.203 2.214 14.229 1.00 95.12 196 CYS A O 1
ATOM 1519 N N . PHE A 1 197 ? -18.839 3.724 14.473 1.00 96.00 197 PHE A N 1
ATOM 1520 C CA . PHE A 1 197 ? -19.899 2.903 13.904 1.00 96.00 197 PHE A CA 1
ATOM 1521 C C . PHE A 1 197 ? -20.441 3.582 12.646 1.00 96.00 197 PHE A C 1
ATOM 1523 O O . PHE A 1 197 ? -20.650 4.795 12.651 1.00 96.00 197 PHE A O 1
ATOM 1530 N N . ASN A 1 198 ? -20.711 2.809 11.599 1.00 97.19 198 ASN A N 1
ATOM 1531 C CA . ASN A 1 198 ? -21.562 3.225 10.485 1.00 97.19 198 ASN A CA 1
ATOM 1532 C C . ASN A 1 198 ? -22.666 2.175 10.300 1.00 97.19 198 ASN A C 1
ATOM 1534 O O . ASN A 1 198 ? -22.364 0.987 10.252 1.00 97.19 198 ASN A O 1
ATOM 1538 N N . VAL A 1 199 ? -23.932 2.586 10.246 1.00 96.25 199 VAL A N 1
ATOM 1539 C CA . VAL A 1 199 ? -25.085 1.672 10.172 1.00 96.25 199 VAL A CA 1
ATOM 1540 C C . VAL A 1 199 ? -25.728 1.783 8.797 1.00 96.25 199 VAL A C 1
ATOM 1542 O O . VAL A 1 199 ? -26.097 2.877 8.378 1.00 96.25 199 VAL A O 1
ATOM 1545 N N . GLU A 1 200 ? -25.919 0.648 8.126 1.00 95.44 200 GLU A N 1
ATOM 1546 C CA . GLU A 1 200 ? -26.566 0.572 6.814 1.00 95.44 200 GLU A CA 1
ATOM 1547 C C . GLU A 1 200 ? -27.605 -0.556 6.799 1.00 95.44 200 GLU A C 1
ATOM 1549 O O . GLU A 1 200 ? -27.284 -1.746 6.780 1.00 95.44 200 GLU A O 1
ATOM 1554 N N . GLY A 1 201 ? -28.889 -0.189 6.832 1.00 94.56 201 GLY A N 1
ATOM 1555 C CA . GLY A 1 201 ? -29.983 -1.158 6.920 1.00 94.56 201 GLY A CA 1
ATOM 1556 C C . GLY A 1 201 ? -29.875 -2.016 8.184 1.00 94.56 201 GLY A C 1
ATOM 1557 O O . GLY A 1 201 ? -29.933 -1.499 9.296 1.00 94.56 201 GLY A O 1
ATOM 1558 N N . ASN A 1 202 ? -29.727 -3.329 8.009 1.00 95.19 202 ASN A N 1
ATOM 1559 C CA . ASN A 1 202 ? -29.512 -4.293 9.090 1.00 95.19 202 ASN A CA 1
ATOM 1560 C C . ASN A 1 202 ? -28.028 -4.687 9.281 1.00 95.19 202 ASN A C 1
ATOM 1562 O O . ASN A 1 202 ? -27.740 -5.709 9.904 1.00 95.19 202 ASN A O 1
ATOM 1566 N N . HIS A 1 203 ? -27.098 -3.876 8.770 1.00 96.81 203 HIS A N 1
ATOM 1567 C CA . HIS A 1 203 ? -25.654 -4.057 8.912 1.00 96.81 203 HIS A CA 1
ATOM 1568 C C . HIS A 1 203 ? -25.043 -2.919 9.732 1.00 96.81 203 HIS A C 1
ATOM 1570 O O . HIS A 1 203 ? -25.485 -1.770 9.658 1.00 96.81 203 HIS A O 1
ATOM 1576 N N . ILE A 1 204 ? -23.984 -3.228 10.476 1.00 97.19 204 ILE A N 1
ATOM 1577 C CA . ILE A 1 204 ? -23.131 -2.234 11.127 1.00 97.19 204 ILE A CA 1
ATOM 1578 C C . ILE A 1 204 ? -21.666 -2.485 10.784 1.00 97.19 204 ILE A C 1
ATOM 1580 O O . ILE A 1 204 ? -21.155 -3.598 10.905 1.00 97.19 204 ILE A O 1
ATOM 1584 N N . TYR A 1 205 ? -20.993 -1.420 10.375 1.00 97.75 205 TYR A N 1
ATOM 1585 C CA . TYR A 1 205 ? -19.562 -1.355 10.140 1.00 97.75 205 TYR A CA 1
ATOM 1586 C C . TYR A 1 205 ? -18.899 -0.801 11.395 1.00 97.75 205 TYR A C 1
ATOM 1588 O O . TYR A 1 205 ? -19.124 0.356 11.767 1.00 97.75 205 TYR A O 1
ATOM 1596 N N . LEU A 1 206 ? -18.083 -1.623 12.045 1.00 96.94 206 LEU A N 1
ATOM 1597 C CA . LEU A 1 206 ? -17.309 -1.220 13.211 1.00 96.94 206 LEU A CA 1
ATOM 1598 C C . LEU A 1 206 ? -15.928 -0.766 12.747 1.00 96.94 206 LEU A C 1
ATOM 1600 O O . LEU A 1 206 ? -15.064 -1.580 12.453 1.00 96.94 206 LEU A O 1
ATOM 1604 N N . ILE A 1 207 ? -15.731 0.540 12.623 1.00 97.69 207 ILE A N 1
ATOM 1605 C CA . ILE A 1 207 ? -14.511 1.136 12.088 1.00 97.69 207 ILE A CA 1
ATOM 1606 C C . ILE A 1 207 ? -13.504 1.286 13.225 1.00 97.69 207 ILE A C 1
ATOM 1608 O O . ILE A 1 207 ? -13.609 2.201 14.043 1.00 97.69 207 ILE A O 1
ATOM 1612 N N . PHE A 1 208 ? -12.513 0.406 13.254 1.00 97.69 208 PHE A N 1
ATOM 1613 C CA . PHE A 1 208 ? -11.355 0.529 14.126 1.00 97.69 208 PHE A CA 1
ATOM 1614 C C . PHE A 1 208 ? -10.275 1.358 13.441 1.00 97.69 208 PHE A C 1
ATOM 1616 O O . PHE A 1 208 ? -9.933 1.104 12.286 1.00 97.69 208 PHE A O 1
ATOM 1623 N N . GLU A 1 209 ? -9.720 2.332 14.151 1.00 97.75 209 GLU A N 1
ATOM 1624 C CA . GLU A 1 209 ? -8.653 3.200 13.669 1.00 97.75 209 GLU A CA 1
ATOM 1625 C C . GLU A 1 209 ? -7.416 3.083 14.550 1.00 97.75 209 GLU A C 1
ATOM 1627 O O . GLU A 1 209 ? -7.476 3.246 15.772 1.00 97.75 209 GLU A O 1
ATOM 1632 N N . PHE A 1 210 ? -6.280 2.837 13.910 1.00 97.69 210 PHE A N 1
ATOM 1633 C CA . PHE A 1 210 ? -5.020 2.549 14.569 1.00 97.69 210 PHE A CA 1
ATOM 1634 C C . PHE A 1 210 ? -3.935 3.534 14.152 1.00 97.69 210 PHE A C 1
ATOM 1636 O O . PHE A 1 210 ? -3.835 3.894 12.981 1.00 97.69 210 PHE A O 1
ATOM 1643 N N . ILE A 1 211 ? -3.055 3.878 15.089 1.00 96.94 211 ILE A N 1
ATOM 1644 C CA . ILE A 1 211 ? -1.716 4.385 14.760 1.00 96.94 211 ILE A CA 1
ATOM 1645 C C . ILE A 1 211 ? -0.811 3.175 14.573 1.00 96.94 211 ILE A C 1
ATOM 1647 O O . ILE A 1 211 ? -0.925 2.214 15.334 1.00 96.94 211 ILE A O 1
ATOM 1651 N N . THR A 1 212 ? 0.067 3.206 13.573 1.00 95.69 212 THR A N 1
ATOM 1652 C CA . THR A 1 212 ? 0.855 2.038 13.141 1.00 95.69 212 THR A CA 1
ATOM 1653 C C . THR A 1 212 ? 2.365 2.286 13.132 1.00 95.69 212 THR A C 1
ATOM 1655 O O . THR A 1 212 ? 3.120 1.441 12.647 1.00 95.69 212 THR A O 1
ATOM 1658 N N . GLY A 1 213 ? 2.809 3.412 13.703 1.00 91.69 213 GLY A N 1
ATOM 1659 C CA . GLY A 1 213 ? 4.189 3.884 13.595 1.00 91.69 213 GLY A CA 1
ATOM 1660 C C . GLY A 1 213 ? 4.542 4.162 12.135 1.00 91.69 213 GLY A C 1
ATOM 1661 O O . GLY A 1 213 ? 3.698 4.615 11.370 1.00 91.69 213 GLY A O 1
ATOM 1662 N N . ASP A 1 214 ? 5.756 3.805 11.725 1.00 93.00 214 ASP A N 1
ATOM 1663 C CA . ASP A 1 214 ? 6.231 4.043 10.353 1.00 93.00 214 ASP A CA 1
ATOM 1664 C C . ASP A 1 214 ? 5.704 3.023 9.325 1.00 93.00 214 ASP A C 1
ATOM 1666 O O . ASP A 1 214 ? 5.934 3.150 8.120 1.00 93.00 214 ASP A O 1
ATOM 1670 N N . ALA A 1 215 ? 5.014 1.969 9.775 1.00 93.12 215 ALA A N 1
ATOM 1671 C CA . ALA A 1 215 ? 4.464 0.956 8.884 1.00 93.12 215 ALA A CA 1
ATOM 1672 C C . ALA A 1 215 ? 3.143 1.428 8.263 1.00 93.12 215 ALA A C 1
ATOM 1674 O O . ALA A 1 215 ? 2.287 1.966 8.957 1.00 93.12 215 ALA A O 1
ATOM 1675 N N . SER A 1 216 ? 2.892 1.071 6.996 1.00 93.75 216 SER A N 1
ATOM 1676 C CA . SER A 1 216 ? 1.567 1.249 6.366 1.00 93.75 216 SER A CA 1
ATOM 1677 C C . SER A 1 216 ? 0.442 0.497 7.105 1.00 93.75 216 SER A C 1
ATOM 1679 O O . SER A 1 216 ? -0.729 0.844 6.988 1.00 93.75 216 SER A O 1
ATOM 1681 N N . GLY A 1 217 ? 0.784 -0.539 7.881 1.00 94.25 217 GLY A N 1
ATOM 1682 C CA . GLY A 1 217 ? -0.084 -1.061 8.940 1.00 94.25 217 GLY A CA 1
ATOM 1683 C C . GLY A 1 217 ? -1.169 -2.058 8.527 1.00 94.25 217 GLY A C 1
ATOM 1684 O O . GLY A 1 217 ? -1.785 -2.646 9.410 1.00 94.25 217 GLY A O 1
ATOM 1685 N N . GLN A 1 218 ? -1.376 -2.319 7.232 1.00 94.69 218 GLN A N 1
ATOM 1686 C CA . GLN A 1 218 ? -2.498 -3.128 6.718 1.00 94.69 218 GLN A CA 1
ATOM 1687 C C . GLN A 1 218 ? -2.630 -4.525 7.354 1.00 94.69 218 GLN A C 1
ATOM 1689 O O . GLN A 1 218 ? -3.717 -4.895 7.805 1.00 94.69 218 GLN A O 1
ATOM 1694 N N . ASN A 1 219 ? -1.533 -5.286 7.438 1.00 93.88 219 ASN A N 1
ATOM 1695 C CA . ASN A 1 219 ? -1.540 -6.622 8.052 1.00 93.88 219 ASN A CA 1
ATOM 1696 C C . ASN A 1 219 ? -1.786 -6.542 9.560 1.00 93.88 219 ASN A C 1
ATOM 1698 O O . ASN A 1 219 ? -2.577 -7.305 10.107 1.00 93.88 219 ASN A O 1
ATOM 1702 N N . MET A 1 220 ? -1.143 -5.577 10.221 1.00 95.88 220 MET A N 1
ATOM 1703 C CA . MET A 1 220 ? -1.248 -5.389 11.665 1.00 95.88 220 MET A CA 1
ATOM 1704 C C . MET A 1 220 ? -2.686 -5.062 12.074 1.00 95.88 220 MET A C 1
ATOM 1706 O O . MET A 1 220 ? -3.236 -5.756 12.925 1.00 95.88 220 MET A O 1
ATOM 1710 N N . VAL A 1 221 ? -3.324 -4.076 11.427 1.00 97.19 221 VAL A N 1
ATOM 1711 C CA . VAL A 1 221 ? -4.709 -3.702 11.758 1.00 97.19 221 VAL A CA 1
ATOM 1712 C C . VAL A 1 221 ? -5.687 -4.834 11.468 1.00 97.19 221 VAL A C 1
ATOM 1714 O O . VAL A 1 221 ? -6.685 -4.962 12.165 1.00 97.19 221 VAL A O 1
ATOM 1717 N N . THR A 1 222 ? -5.403 -5.679 10.472 1.00 96.94 222 THR A N 1
ATOM 1718 C CA . THR A 1 222 ? -6.236 -6.846 10.149 1.00 96.94 222 THR A CA 1
ATOM 1719 C C . THR A 1 222 ? -6.162 -7.894 11.255 1.00 96.94 222 THR A C 1
ATOM 1721 O O . THR A 1 222 ? -7.204 -8.318 11.740 1.00 96.94 222 THR A O 1
ATOM 1724 N N . ILE A 1 223 ? -4.957 -8.248 11.711 1.00 97.06 223 ILE A N 1
ATOM 1725 C CA . ILE A 1 223 ? -4.758 -9.209 12.810 1.00 97.06 223 ILE A CA 1
ATOM 1726 C C . ILE A 1 223 ? -5.358 -8.675 14.116 1.00 97.06 223 ILE A C 1
ATOM 1728 O O . ILE A 1 223 ? -6.060 -9.403 14.812 1.00 97.06 223 ILE A O 1
ATOM 1732 N N . ALA A 1 224 ? -5.117 -7.400 14.436 1.00 97.31 224 ALA A N 1
ATOM 1733 C CA . ALA A 1 224 ? -5.667 -6.771 15.635 1.00 97.31 224 ALA A CA 1
ATOM 1734 C C . ALA A 1 224 ? -7.200 -6.749 15.610 1.00 97.31 224 ALA A C 1
ATOM 1736 O O . ALA A 1 224 ? -7.844 -7.039 16.612 1.00 97.31 224 ALA A O 1
ATOM 1737 N N . THR A 1 225 ? -7.788 -6.440 14.453 1.00 97.69 225 THR A N 1
ATOM 1738 C CA . THR A 1 225 ? -9.244 -6.417 14.290 1.00 97.69 225 THR A CA 1
ATOM 1739 C C . THR A 1 225 ? -9.849 -7.816 14.358 1.00 97.69 225 THR A C 1
ATOM 1741 O O . THR A 1 225 ? -10.865 -7.980 15.023 1.00 97.69 225 THR A O 1
ATOM 1744 N N . ASP A 1 226 ? -9.226 -8.825 13.736 1.00 97.75 226 ASP A N 1
ATOM 1745 C CA . ASP A 1 226 ? -9.662 -10.226 13.847 1.00 97.75 226 ASP A CA 1
ATOM 1746 C C . ASP A 1 226 ? -9.666 -10.682 15.310 1.00 97.75 226 ASP A C 1
ATOM 1748 O O . ASP A 1 226 ? -10.656 -11.231 15.776 1.00 97.75 226 ASP A O 1
ATOM 1752 N N . ALA A 1 227 ? -8.612 -10.368 16.069 1.00 97.50 227 ALA A N 1
ATOM 1753 C CA . ALA A 1 227 ? -8.544 -10.706 17.489 1.00 97.50 227 ALA A CA 1
ATOM 1754 C C . ALA A 1 227 ? -9.643 -10.032 18.324 1.00 97.50 227 ALA A C 1
ATOM 1756 O O . ALA A 1 227 ? -10.152 -10.651 19.247 1.00 97.50 227 ALA A O 1
ATOM 1757 N N . VAL A 1 228 ? -10.022 -8.790 18.004 1.00 96.94 228 VAL A N 1
ATOM 1758 C CA . VAL A 1 228 ? -11.135 -8.093 18.677 1.00 96.94 228 VAL A CA 1
ATOM 1759 C C . VAL A 1 228 ? -12.498 -8.685 18.298 1.00 96.94 228 VAL A C 1
ATOM 1761 O O . VAL A 1 228 ? -13.428 -8.620 19.096 1.00 96.94 228 VAL A O 1
ATOM 1764 N N . CYS A 1 229 ? -12.639 -9.234 17.089 1.00 95.69 229 CYS A N 1
ATOM 1765 C CA . CYS A 1 229 ? -13.902 -9.798 16.605 1.00 95.69 229 CYS A CA 1
ATOM 1766 C C . CYS A 1 229 ? -14.162 -11.242 17.068 1.00 95.69 229 CYS A C 1
ATOM 1768 O O . CYS A 1 229 ? -15.282 -11.720 16.888 1.00 95.69 229 CYS A O 1
ATOM 1770 N N . ARG A 1 230 ? -13.148 -11.935 17.599 1.00 92.00 230 ARG A N 1
ATOM 1771 C CA . ARG A 1 230 ? -13.241 -13.304 18.131 1.00 92.00 230 ARG A CA 1
ATOM 1772 C C . ARG A 1 230 ? -13.593 -13.312 19.612 1.00 92.00 230 ARG A C 1
ATOM 1774 O O . ARG A 1 230 ? -14.345 -14.231 19.999 1.00 92.00 230 ARG A O 1
#